Protein AF-A0AAD9FM06-F1 (afdb_monomer_lite)

Foldseek 3Di:
DDPDPVLPPADLEEADPDQPDPLPDLYDQADLQCLQAVDDPQCPPPVRDRTDNDCPPPSNCVNCVVRVNNPPDSVRVSLSRVLNDVVLAAAADPQQQDDDDARHNDPCPLNDLHAFAHLCLQEHDDDDNYDPDCPPNSNQVSRVVSRHDPVCSVVNSVSRRDPPDDDDPDDDDDDDDDDDDDDDDDDDD

Structure (mmCIF, N/CA/C/O backbone):
data_AF-A0AAD9FM06-F1
#
_entry.id   AF-A0AAD9FM06-F1
#
loop_
_atom_site.group_PDB
_atom_site.id
_atom_site.type_symbol
_atom_site.label_atom_id
_atom_site.label_alt_id
_atom_site.label_comp_id
_atom_site.label_asym_id
_atom_site.label_entity_id
_atom_site.label_seq_id
_atom_site.pdbx_PDB_ins_code
_atom_site.Cartn_x
_atom_site.Cartn_y
_atom_site.Cartn_z
_atom_site.occupancy
_atom_site.B_iso_or_equiv
_atom_site.auth_seq_id
_atom_site.auth_comp_id
_atom_site.auth_asym_id
_atom_site.auth_atom_id
_atom_site.pdbx_PDB_model_num
ATOM 1 N N . MET A 1 1 ? 15.038 -13.743 13.578 1.00 34.69 1 MET A N 1
ATOM 2 C CA . MET A 1 1 ? 13.635 -13.411 13.889 1.00 34.69 1 MET A CA 1
ATOM 3 C C . MET A 1 1 ? 12.791 -14.450 13.181 1.00 34.69 1 MET A C 1
ATOM 5 O O . MET A 1 1 ? 12.594 -14.353 11.977 1.00 34.69 1 MET A O 1
ATOM 9 N N . GLU A 1 2 ? 12.464 -15.520 13.903 1.00 33.75 2 GLU A N 1
ATOM 10 C CA . GLU A 1 2 ? 11.664 -16.643 13.413 1.00 33.75 2 GLU A CA 1
ATOM 11 C C . GLU A 1 2 ? 10.232 -16.139 13.189 1.00 33.75 2 GLU A C 1
ATOM 13 O O . GLU A 1 2 ? 9.533 -15.812 14.146 1.00 33.75 2 GLU A O 1
ATOM 18 N N . LEU A 1 3 ? 9.801 -16.011 11.935 1.00 40.34 3 LEU A N 1
ATOM 19 C CA . LEU A 1 3 ? 8.391 -15.788 11.631 1.00 40.34 3 LEU A CA 1
ATOM 20 C C . LEU A 1 3 ? 7.667 -17.115 11.885 1.00 40.34 3 LEU A C 1
ATOM 22 O O . LEU A 1 3 ? 7.895 -18.102 11.183 1.00 40.34 3 LEU A O 1
ATOM 26 N N . ASP A 1 4 ? 6.868 -17.143 12.951 1.00 38.59 4 ASP A N 1
ATOM 27 C CA . ASP A 1 4 ? 6.140 -18.311 13.445 1.00 38.59 4 ASP A CA 1
ATOM 28 C C . ASP A 1 4 ? 5.355 -19.004 12.310 1.00 38.59 4 ASP A C 1
ATOM 30 O O . ASP A 1 4 ? 4.606 -18.378 11.554 1.00 38.59 4 ASP A O 1
ATOM 34 N N . ARG A 1 5 ? 5.510 -20.330 12.192 1.00 44.94 5 ARG A N 1
ATOM 35 C CA . ARG A 1 5 ? 4.871 -21.180 11.165 1.00 44.94 5 ARG A CA 1
ATOM 36 C C . ARG A 1 5 ? 3.339 -21.205 11.267 1.00 44.94 5 ARG A C 1
ATOM 38 O O . ARG A 1 5 ? 2.673 -21.785 10.409 1.00 44.94 5 ARG A O 1
ATOM 45 N N . ARG A 1 6 ? 2.773 -20.567 12.291 1.00 46.59 6 ARG A N 1
ATOM 46 C CA . ARG A 1 6 ? 1.335 -20.438 12.550 1.00 46.59 6 ARG A CA 1
ATOM 47 C C . ARG A 1 6 ? 0.585 -19.576 11.521 1.00 46.59 6 ARG A C 1
ATOM 49 O O . ARG A 1 6 ? -0.625 -19.724 11.382 1.00 46.59 6 ARG A O 1
ATOM 56 N N . TRP A 1 7 ? 1.287 -18.750 10.743 1.00 48.06 7 TRP A N 1
ATOM 57 C CA . TRP A 1 7 ? 0.673 -17.808 9.791 1.00 48.06 7 TRP A CA 1
ATOM 58 C C . TRP A 1 7 ? 0.489 -18.344 8.362 1.00 48.06 7 TRP A C 1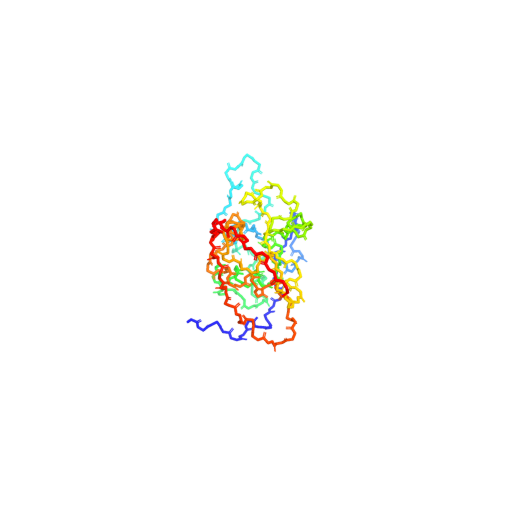
ATOM 60 O O . TRP A 1 7 ? -0.229 -17.739 7.572 1.00 48.06 7 TRP A O 1
ATOM 70 N N . TRP A 1 8 ? 1.043 -19.516 8.018 1.00 45.53 8 TRP A N 1
ATOM 71 C CA . TRP A 1 8 ? 0.946 -20.076 6.654 1.00 45.53 8 TRP A CA 1
ATOM 72 C C . TRP A 1 8 ? -0.466 -20.588 6.283 1.00 45.53 8 TRP A C 1
ATOM 74 O O . TRP A 1 8 ? -0.782 -20.793 5.113 1.00 45.53 8 TRP A O 1
ATOM 84 N N . ARG A 1 9 ? -1.350 -20.764 7.275 1.00 49.56 9 ARG A N 1
ATOM 85 C CA . ARG A 1 9 ? -2.802 -20.969 7.094 1.00 49.56 9 ARG A CA 1
ATOM 86 C C . ARG A 1 9 ? -3.610 -19.974 7.937 1.00 49.56 9 ARG A C 1
ATOM 88 O O . ARG A 1 9 ? -4.593 -20.352 8.570 1.00 49.56 9 ARG A O 1
ATOM 95 N N . GLY A 1 10 ? -3.146 -18.727 8.007 1.00 53.56 10 GLY A N 1
ATOM 96 C CA . GLY A 1 10 ? -3.790 -17.684 8.798 1.00 53.56 10 GLY A CA 1
ATOM 97 C C . GLY A 1 10 ? -5.198 -17.311 8.297 1.00 53.56 10 GLY A C 1
ATOM 98 O O . GLY A 1 10 ? -5.554 -17.585 7.145 1.00 53.56 10 GLY A O 1
ATOM 99 N N . PRO A 1 11 ? -6.019 -16.686 9.155 1.00 60.59 11 PRO A N 1
ATOM 100 C CA . PRO A 1 11 ? -7.334 -16.175 8.785 1.00 60.59 11 PRO A CA 1
ATOM 101 C C . PRO A 1 11 ? -7.242 -15.171 7.626 1.00 60.59 11 PRO A C 1
ATOM 103 O O . PRO A 1 11 ? -6.361 -14.311 7.595 1.00 60.59 11 PRO A O 1
ATOM 106 N N . ARG A 1 12 ? -8.188 -15.245 6.678 1.00 77.81 12 ARG A N 1
ATOM 107 C CA . ARG A 1 12 ? -8.283 -14.334 5.518 1.00 77.81 12 ARG A CA 1
ATOM 108 C C . ARG A 1 12 ? -8.893 -12.975 5.894 1.00 77.81 12 ARG A C 1
ATOM 110 O O . ARG A 1 12 ? -9.801 -12.499 5.213 1.00 77.81 12 ARG A O 1
ATOM 117 N N . LEU A 1 13 ? -8.408 -12.360 6.972 1.00 89.62 13 LEU A N 1
ATOM 118 C CA . LEU A 1 13 ? -8.798 -11.002 7.346 1.00 89.62 13 LEU A CA 1
ATOM 119 C C . LEU A 1 13 ? -8.313 -10.014 6.274 1.00 89.62 13 LEU A C 1
ATOM 121 O O . LEU A 1 13 ? -7.201 -10.145 5.758 1.00 89.62 13 LEU A O 1
ATOM 125 N N . ARG A 1 14 ? -9.161 -9.046 5.921 1.00 92.69 14 ARG A N 1
ATOM 126 C CA . ARG A 1 14 ? -8.909 -8.010 4.905 1.00 92.69 14 ARG A CA 1
ATOM 127 C C . ARG A 1 14 ? -9.424 -6.661 5.390 1.00 92.69 14 ARG A C 1
ATOM 129 O O . ARG A 1 14 ? -10.162 -6.593 6.374 1.00 92.69 14 ARG A O 1
ATOM 136 N N . LEU A 1 15 ? -9.084 -5.591 4.676 1.00 92.31 15 LEU A N 1
ATOM 137 C CA . LEU A 1 15 ? -9.751 -4.305 4.866 1.00 92.31 15 LEU A CA 1
ATOM 138 C C . LEU A 1 15 ? -11.146 -4.328 4.232 1.00 92.31 15 LEU A C 1
ATOM 140 O O . LEU A 1 15 ? -11.350 -4.878 3.151 1.00 92.31 15 LEU A O 1
ATOM 144 N N . CYS A 1 16 ? -12.104 -3.683 4.887 1.00 92.75 16 CYS A N 1
ATOM 145 C CA . CYS A 1 16 ? -13.379 -3.356 4.271 1.00 92.75 16 CYS A CA 1
ATOM 146 C C . CYS A 1 16 ? -13.198 -2.149 3.341 1.00 92.75 16 CYS A C 1
ATOM 148 O O . CYS A 1 16 ? -12.739 -1.089 3.766 1.00 92.75 16 CYS A O 1
ATOM 150 N N . LEU A 1 17 ? -13.582 -2.300 2.073 1.00 89.12 17 LEU A N 1
ATOM 151 C CA . LEU A 1 17 ? -13.494 -1.231 1.070 1.00 89.12 17 LEU A CA 1
ATOM 152 C C . LEU A 1 17 ? -14.795 -0.416 0.949 1.00 89.12 17 LEU A C 1
ATOM 154 O O . LEU A 1 17 ? -14.852 0.551 0.189 1.00 89.12 17 LEU A O 1
ATOM 158 N N . VAL A 1 18 ? -15.842 -0.797 1.690 1.00 89.25 18 VAL A N 1
ATOM 159 C CA . VAL A 1 18 ? -17.154 -0.141 1.655 1.00 89.25 18 VAL A CA 1
ATOM 160 C C . VAL A 1 18 ? -17.112 1.143 2.480 1.00 89.25 18 VAL A C 1
ATOM 162 O O . VAL A 1 18 ? -16.843 1.125 3.681 1.00 89.25 18 VAL A O 1
ATOM 165 N N . LYS A 1 19 ? -17.407 2.270 1.827 1.00 80.88 19 LYS A N 1
ATOM 166 C CA . LYS A 1 19 ? -17.573 3.565 2.495 1.00 80.88 19 LYS A CA 1
ATOM 167 C C . LYS A 1 19 ? -18.822 3.531 3.377 1.00 80.88 19 LYS A C 1
ATOM 169 O O . LYS A 1 19 ? -19.855 3.046 2.929 1.00 80.88 19 LYS A O 1
ATOM 174 N N . ASP A 1 20 ? -18.719 4.071 4.591 1.00 80.62 20 ASP A N 1
ATOM 175 C CA . ASP A 1 20 ? -19.824 4.142 5.560 1.00 80.62 20 ASP A CA 1
ATOM 176 C C . ASP A 1 20 ? -20.472 2.761 5.816 1.00 80.62 20 ASP A C 1
ATOM 178 O O . ASP A 1 20 ? -21.690 2.621 5.893 1.00 80.62 20 ASP A O 1
ATOM 182 N N . CYS A 1 21 ? -19.642 1.711 5.899 1.00 89.25 21 CYS A N 1
ATOM 183 C CA . CYS A 1 21 ? -20.103 0.339 6.101 1.00 89.25 21 CYS A CA 1
ATOM 184 C C . CYS A 1 21 ? -20.886 0.200 7.425 1.00 89.25 21 CYS A C 1
ATOM 186 O O . CYS A 1 21 ? -20.367 0.595 8.471 1.00 89.25 21 CYS A O 1
ATOM 188 N N . PRO A 1 22 ? -22.080 -0.429 7.421 1.00 86.88 22 PRO A N 1
ATOM 189 C CA . PRO A 1 22 ? -22.932 -0.546 8.609 1.00 86.88 22 PRO A CA 1
ATOM 190 C C . PRO A 1 22 ? -22.400 -1.508 9.689 1.00 86.88 22 PRO A C 1
ATOM 192 O O . PRO A 1 22 ? -23.048 -1.670 10.715 1.00 86.88 22 PRO A O 1
ATOM 195 N N . GLY A 1 23 ? -21.255 -2.167 9.473 1.00 86.62 23 GLY A N 1
ATOM 196 C CA . GLY A 1 23 ? -20.606 -3.036 10.469 1.00 86.62 23 GLY A CA 1
ATOM 197 C C . GLY A 1 23 ? -20.900 -4.532 10.330 1.00 86.62 23 GLY A C 1
ATOM 198 O O . GLY A 1 23 ? -20.189 -5.345 10.899 1.00 86.62 23 GLY A O 1
ATOM 199 N N . ALA A 1 24 ? -21.847 -4.941 9.483 1.00 88.81 24 ALA A N 1
ATOM 200 C CA . ALA A 1 24 ? -22.139 -6.361 9.229 1.00 88.81 24 ALA A CA 1
ATOM 201 C C . ALA A 1 24 ? -21.102 -7.074 8.322 1.00 88.81 24 ALA A C 1
ATOM 203 O O . ALA A 1 24 ? -21.413 -8.090 7.701 1.00 88.81 24 ALA A O 1
ATOM 204 N N . CYS A 1 25 ? -19.888 -6.529 8.180 1.00 93.31 25 CYS A N 1
ATOM 205 C CA . CYS A 1 25 ? -18.847 -7.070 7.305 1.00 93.31 25 CYS A CA 1
ATOM 206 C C . CYS A 1 25 ? -17.787 -7.863 8.084 1.00 93.31 25 CYS A C 1
ATOM 208 O O . CYS A 1 25 ? -17.646 -7.720 9.293 1.00 93.31 25 CYS A O 1
ATOM 210 N N . THR A 1 26 ? -16.996 -8.668 7.375 1.00 90.69 26 THR A N 1
ATOM 211 C CA . THR A 1 26 ? -15.904 -9.473 7.953 1.00 90.69 26 THR A CA 1
ATOM 212 C C . THR A 1 26 ? -14.538 -8.782 7.878 1.00 90.69 26 THR A C 1
ATOM 214 O O . THR A 1 26 ? -13.513 -9.413 8.119 1.00 90.69 26 THR A O 1
ATOM 217 N N . GLY A 1 27 ? -14.493 -7.520 7.444 1.00 92.69 27 GLY A N 1
ATOM 218 C CA . GLY A 1 27 ? -13.256 -6.780 7.206 1.00 92.69 27 GLY A CA 1
ATOM 219 C C . GLY A 1 27 ? -12.998 -5.711 8.260 1.00 92.69 27 GLY A C 1
ATOM 220 O O . GLY A 1 27 ? -13.923 -5.206 8.897 1.00 92.69 27 GLY A O 1
ATOM 221 N N . LEU A 1 28 ? -11.735 -5.313 8.395 1.00 94.56 28 LEU A N 1
ATOM 222 C CA . LEU A 1 28 ? -11.357 -4.188 9.243 1.00 94.56 28 LEU A CA 1
ATOM 223 C C . LEU A 1 28 ? -11.771 -2.865 8.602 1.00 94.56 28 LEU A C 1
ATOM 225 O O . LEU A 1 28 ? -11.480 -2.590 7.435 1.00 94.56 28 LEU A O 1
ATOM 229 N N . HIS A 1 29 ? -12.401 -2.012 9.396 1.00 95.00 29 HIS A N 1
ATOM 230 C CA . HIS A 1 29 ? -12.664 -0.623 9.060 1.00 95.00 29 HIS A CA 1
ATOM 231 C C . HIS A 1 29 ? -11.420 0.192 9.401 1.00 95.00 29 HIS A C 1
ATOM 233 O O . HIS A 1 29 ? -11.283 0.717 10.507 1.00 95.00 29 HIS A O 1
ATOM 239 N N . LEU A 1 30 ? -10.486 0.272 8.455 1.00 93.50 30 LEU A N 1
ATOM 240 C CA . LEU A 1 30 ? -9.243 1.010 8.638 1.00 93.50 30 LEU A CA 1
ATOM 241 C C . LEU A 1 30 ? -8.740 1.588 7.316 1.00 93.50 30 LEU A C 1
ATOM 243 O O . LEU A 1 30 ? -8.781 0.951 6.266 1.00 93.50 30 LEU A O 1
ATOM 247 N N . CYS A 1 31 ? -8.226 2.808 7.377 1.00 92.50 31 CYS A N 1
ATOM 248 C CA . CYS A 1 31 ? -7.567 3.463 6.265 1.00 92.50 31 CYS A CA 1
ATOM 249 C C . CYS A 1 31 ? -6.255 2.756 5.921 1.00 92.50 31 CYS A C 1
ATOM 251 O O . CYS A 1 31 ? -5.363 2.632 6.764 1.00 92.50 31 CYS A O 1
ATOM 253 N N . LYS A 1 32 ? -6.101 2.396 4.642 1.00 91.75 32 LYS A N 1
ATOM 254 C CA . LYS A 1 32 ? -4.876 1.802 4.088 1.00 91.75 32 LYS A CA 1
ATOM 255 C C . LYS A 1 32 ? -3.617 2.591 4.467 1.00 91.75 32 LYS A C 1
ATOM 257 O O . LYS A 1 32 ? -2.639 1.994 4.892 1.00 91.75 32 LYS A O 1
ATOM 262 N N . ASN A 1 33 ? -3.633 3.921 4.371 1.00 91.19 33 ASN A N 1
ATOM 263 C CA . ASN A 1 33 ? -2.441 4.727 4.664 1.00 91.19 33 ASN A CA 1
ATOM 264 C C . ASN A 1 33 ? -2.055 4.672 6.147 1.00 91.19 33 ASN A C 1
ATOM 266 O O . ASN A 1 33 ? -0.870 4.589 6.464 1.00 91.19 33 ASN A O 1
ATOM 270 N N . VAL A 1 34 ? -3.048 4.658 7.046 1.00 92.94 34 VAL A N 1
ATOM 271 C CA . VAL A 1 34 ? -2.806 4.515 8.490 1.00 92.94 34 VAL A CA 1
ATOM 272 C C . VAL A 1 34 ? -2.243 3.135 8.802 1.00 92.94 34 VAL A C 1
ATOM 274 O O . VAL A 1 34 ? -1.294 3.039 9.573 1.00 92.94 34 VAL A O 1
ATOM 277 N N . LEU A 1 35 ? -2.773 2.081 8.176 1.00 92.94 35 LEU A N 1
ATOM 278 C CA . LEU A 1 35 ? -2.233 0.729 8.316 1.00 92.94 35 LEU A CA 1
ATOM 279 C C . LEU A 1 35 ? -0.765 0.658 7.868 1.00 92.94 35 LEU A C 1
ATOM 281 O O . LEU A 1 35 ? 0.083 0.178 8.618 1.00 92.94 35 LEU A O 1
ATOM 285 N N . LEU A 1 36 ? -0.480 1.143 6.656 1.00 90.31 36 LEU A N 1
ATOM 286 C CA . LEU A 1 36 ? 0.820 0.982 6.008 1.00 90.31 36 LEU A CA 1
ATOM 287 C C . LEU A 1 36 ? 1.897 1.903 6.605 1.00 90.31 36 LEU A C 1
ATOM 289 O O . LEU A 1 36 ? 2.989 1.451 6.936 1.00 90.31 36 LEU A O 1
ATOM 293 N N . THR A 1 37 ? 1.576 3.184 6.803 1.00 88.56 37 THR A N 1
ATOM 294 C CA . THR A 1 37 ? 2.557 4.218 7.188 1.00 88.56 37 THR A CA 1
ATOM 295 C C . THR A 1 37 ? 2.393 4.722 8.622 1.00 88.56 37 THR A C 1
ATOM 297 O O . THR A 1 37 ? 3.248 5.444 9.130 1.00 88.56 37 THR A O 1
ATOM 300 N N . GLY A 1 38 ? 1.283 4.398 9.290 1.00 89.50 38 GLY A N 1
ATOM 301 C CA . GLY A 1 38 ? 0.911 5.010 10.570 1.00 89.50 38 GLY A CA 1
ATOM 302 C C . GLY A 1 38 ? 0.346 6.427 10.456 1.00 89.50 38 GLY A C 1
ATOM 303 O O . GLY A 1 38 ? -0.023 7.015 11.469 1.00 89.50 38 GLY A O 1
ATOM 304 N N . SER A 1 39 ? 0.258 6.983 9.248 1.00 89.81 39 SER A N 1
ATOM 305 C CA . SER A 1 39 ? -0.241 8.333 9.000 1.00 89.81 39 SER A CA 1
ATOM 306 C C . SER A 1 39 ? -1.126 8.366 7.753 1.00 89.81 39 SER A C 1
ATOM 308 O O . SER A 1 39 ? -1.097 7.465 6.922 1.00 89.81 39 SER A O 1
ATOM 310 N N . CYS A 1 40 ? -1.966 9.388 7.610 1.00 92.12 40 CYS A N 1
ATOM 311 C CA . CYS A 1 40 ? -2.802 9.540 6.424 1.00 92.12 40 CYS A CA 1
ATOM 312 C C . CYS A 1 40 ? -2.667 10.964 5.877 1.00 92.12 40 CYS A C 1
ATOM 314 O O . CYS A 1 40 ? -2.992 11.914 6.596 1.00 92.12 40 CYS A O 1
ATOM 316 N N . PRO A 1 41 ? -2.241 11.145 4.611 1.00 89.62 41 PRO A N 1
ATOM 317 C CA . PRO A 1 41 ? -2.096 12.479 4.028 1.00 89.62 41 PRO A CA 1
ATOM 318 C C . PRO A 1 41 ? -3.444 13.209 3.941 1.00 89.62 41 PRO A C 1
ATOM 320 O O . PRO A 1 41 ? -3.502 14.433 4.043 1.00 89.62 41 PRO A O 1
ATOM 323 N N . PHE A 1 42 ? -4.549 12.462 3.843 1.00 90.00 42 PHE A N 1
ATOM 324 C CA . PHE A 1 42 ? -5.895 13.020 3.740 1.00 90.00 42 PHE A CA 1
ATOM 325 C C . PHE A 1 42 ? -6.436 13.588 5.055 1.00 90.00 42 PHE A C 1
ATOM 327 O O . PHE A 1 42 ? -7.375 14.382 5.010 1.00 90.00 42 PHE A O 1
ATOM 334 N N . THR A 1 43 ? -5.837 13.269 6.210 1.00 87.69 43 THR A N 1
ATOM 335 C CA . THR A 1 43 ? -6.256 13.823 7.512 1.00 87.69 43 THR A CA 1
ATOM 336 C C . THR A 1 43 ? -6.219 15.351 7.526 1.00 87.69 43 THR A C 1
ATOM 338 O O . THR A 1 43 ? -7.068 15.979 8.144 1.00 87.69 43 THR A O 1
ATOM 341 N N . ARG A 1 44 ? -5.249 15.960 6.831 1.00 86.06 44 ARG A N 1
ATOM 342 C CA . ARG A 1 44 ? -5.039 17.421 6.815 1.00 86.06 44 ARG A CA 1
ATOM 343 C C . ARG A 1 44 ? -5.697 18.109 5.614 1.00 86.06 44 ARG A C 1
ATOM 345 O O . ARG A 1 44 ? -5.492 19.300 5.401 1.00 86.06 44 ARG A O 1
ATOM 352 N N . THR A 1 45 ? -6.453 17.368 4.804 1.00 88.75 45 THR A N 1
ATOM 353 C CA . THR A 1 45 ? -7.123 17.908 3.612 1.00 88.75 45 THR A CA 1
ATOM 354 C C . THR A 1 45 ? -8.504 18.449 3.961 1.00 88.75 45 THR A C 1
ATOM 356 O O . THR A 1 45 ? -9.142 17.962 4.890 1.00 88.75 45 THR A O 1
ATOM 359 N N . ARG A 1 46 ? -9.008 19.421 3.186 1.00 86.25 46 ARG A N 1
ATOM 360 C CA . ARG A 1 46 ? -10.342 20.012 3.418 1.00 86.25 46 ARG A CA 1
ATOM 361 C C . ARG A 1 46 ? -11.481 18.990 3.396 1.00 86.25 46 ARG A C 1
ATOM 363 O O . ARG A 1 46 ? -12.483 19.200 4.061 1.00 86.25 46 ARG A O 1
ATOM 370 N N . THR A 1 47 ? -11.343 17.913 2.626 1.00 86.56 47 THR A N 1
ATOM 371 C CA . THR A 1 47 ? -12.364 16.860 2.514 1.00 86.56 47 THR A CA 1
ATOM 372 C C . THR A 1 47 ? -12.222 15.758 3.562 1.00 86.56 47 THR A C 1
ATOM 374 O O . THR A 1 47 ? -13.134 14.947 3.692 1.00 86.56 47 THR A O 1
ATOM 377 N N . GLY A 1 48 ? -11.092 15.696 4.275 1.00 88.12 48 GLY A N 1
ATOM 378 C CA . GLY A 1 48 ? -10.770 14.607 5.198 1.00 88.12 48 GLY A CA 1
ATOM 379 C C . GLY A 1 48 ? -10.558 13.244 4.517 1.00 88.12 48 GLY A C 1
ATOM 380 O O . GLY A 1 48 ? -10.725 13.084 3.304 1.00 88.12 48 GLY A O 1
ATOM 381 N N . CYS A 1 49 ? -10.175 12.239 5.313 1.00 90.62 49 CYS A N 1
ATOM 382 C CA . CYS A 1 49 ? -10.160 10.843 4.871 1.00 90.62 49 CYS A CA 1
ATOM 383 C C . CYS A 1 49 ? -11.556 10.225 5.019 1.00 90.62 49 CYS A C 1
ATOM 385 O O . CYS A 1 49 ? -12.249 10.474 5.998 1.00 90.62 49 CYS A O 1
ATOM 387 N N . ARG A 1 50 ? -11.950 9.386 4.057 1.00 88.00 50 ARG A N 1
ATOM 388 C CA . ARG A 1 50 ? -13.254 8.700 4.051 1.00 88.00 50 ARG A CA 1
ATOM 389 C C . ARG A 1 50 ? -13.267 7.380 4.830 1.00 88.00 50 ARG A C 1
ATOM 391 O O . ARG A 1 50 ? -14.318 6.761 4.928 1.00 88.00 50 ARG A O 1
ATOM 398 N N . PHE A 1 51 ? -12.115 6.933 5.326 1.00 90.00 51 PHE A N 1
ATOM 399 C CA . PHE A 1 51 ? -11.956 5.667 6.040 1.00 90.00 51 PHE A CA 1
ATOM 400 C C . PHE A 1 51 ? -11.562 5.923 7.496 1.00 90.00 51 PHE A C 1
ATOM 402 O O . PHE A 1 51 ? -10.908 6.920 7.797 1.00 90.00 51 PHE A O 1
ATOM 409 N N . SER A 1 52 ? -11.928 5.002 8.390 1.00 91.69 52 SER A N 1
ATOM 410 C CA . SER A 1 52 ? -11.577 5.085 9.813 1.00 91.69 52 SER A CA 1
ATOM 411 C C . SER A 1 52 ? -10.060 5.085 10.022 1.00 91.69 52 SER A C 1
ATOM 413 O O . SER A 1 52 ? -9.326 4.382 9.330 1.00 91.69 52 SER A O 1
ATOM 415 N N . HIS A 1 53 ? -9.581 5.859 10.994 1.00 93.44 53 HIS A N 1
ATOM 416 C CA . HIS A 1 53 ? -8.178 5.871 11.426 1.00 93.44 53 HIS A CA 1
ATOM 417 C C . HIS A 1 53 ? -7.963 5.150 12.768 1.00 93.44 53 HIS A C 1
ATOM 419 O O . HIS A 1 53 ? -6.837 5.104 13.254 1.00 93.44 53 HIS A O 1
ATOM 425 N N . PHE A 1 54 ? -9.022 4.579 13.348 1.00 91.56 54 PHE A N 1
ATOM 426 C CA . PHE A 1 54 ? -9.001 3.944 14.665 1.00 91.56 54 PHE A CA 1
ATOM 427 C C . PHE A 1 54 ? -8.909 2.426 14.520 1.00 91.56 54 PHE A C 1
ATOM 429 O O . PHE A 1 54 ? -9.894 1.752 14.200 1.00 91.56 54 PHE A O 1
ATOM 436 N N . LEU A 1 55 ? -7.707 1.887 14.726 1.00 92.00 55 LEU A N 1
ATOM 437 C CA . LEU A 1 55 ? -7.476 0.441 14.704 1.00 92.00 55 LEU A CA 1
ATOM 438 C C . LEU A 1 55 ? -8.198 -0.258 15.866 1.00 92.00 55 LEU A C 1
ATOM 440 O O . LEU A 1 55 ? -8.712 -1.350 15.679 1.00 92.00 55 LEU A O 1
ATOM 444 N N . ASP A 1 56 ? -8.302 0.405 17.009 1.00 90.62 56 ASP A N 1
ATOM 445 C CA . ASP A 1 56 ? -8.927 -0.036 18.259 1.00 90.62 56 ASP A CA 1
ATOM 446 C C . ASP A 1 56 ? -10.439 0.246 18.337 1.00 90.62 56 ASP A C 1
ATOM 448 O O . ASP A 1 56 ? -11.040 0.162 19.406 1.00 90.62 56 ASP A O 1
ATOM 452 N N . SER A 1 57 ? -11.085 0.576 17.211 1.00 93.88 57 SER A N 1
ATOM 453 C CA . SER A 1 57 ? -12.545 0.722 17.188 1.00 93.88 57 SER A CA 1
ATOM 454 C C . SER A 1 57 ? -13.242 -0.579 17.628 1.00 93.88 57 SER A C 1
ATOM 456 O O . SER A 1 57 ? -12.730 -1.657 17.320 1.00 93.88 57 SER A O 1
ATOM 458 N N . PRO A 1 58 ? -14.428 -0.519 18.269 1.00 94.69 58 PRO A N 1
ATOM 459 C CA . PRO A 1 58 ? -15.130 -1.716 18.743 1.00 94.69 58 PRO A CA 1
ATOM 460 C C . PRO A 1 58 ? -15.325 -2.790 17.662 1.00 94.69 58 PRO A C 1
ATOM 462 O O . PRO A 1 58 ? -15.060 -3.960 17.911 1.00 94.69 58 PRO A O 1
ATOM 465 N N . HIS A 1 59 ? -15.688 -2.377 16.440 1.00 95.00 59 HIS A N 1
ATOM 466 C CA . HIS A 1 59 ? -15.810 -3.269 15.278 1.00 95.00 59 HIS A CA 1
ATOM 467 C C . HIS A 1 59 ? -14.489 -3.979 14.958 1.00 95.00 59 HIS A C 1
ATOM 469 O O . HIS A 1 59 ? -14.454 -5.188 14.765 1.00 95.00 59 HIS A O 1
ATOM 475 N N . ASN A 1 60 ? -13.378 -3.239 14.901 1.00 95.31 60 ASN A N 1
ATOM 476 C CA . ASN A 1 60 ? -12.078 -3.834 14.595 1.00 95.31 60 ASN A CA 1
ATOM 477 C C . ASN A 1 60 ? -11.587 -4.739 15.728 1.00 95.31 60 ASN A C 1
ATOM 479 O O . ASN A 1 60 ? -11.034 -5.794 15.438 1.00 95.31 60 ASN A O 1
ATOM 483 N N . ALA A 1 61 ? -11.803 -4.353 16.988 1.00 95.00 61 ALA A N 1
ATOM 484 C CA . ALA A 1 61 ? -11.454 -5.171 18.145 1.00 95.00 61 ALA A CA 1
ATOM 485 C C . ALA A 1 61 ? -12.182 -6.522 18.100 1.00 95.00 61 ALA A C 1
ATOM 487 O O . ALA A 1 61 ? -11.535 -7.560 18.206 1.00 95.00 61 ALA A O 1
ATOM 488 N N . GLU A 1 62 ? -13.489 -6.515 17.825 1.00 95.00 62 GLU A N 1
ATOM 489 C CA . GLU A 1 62 ? -14.282 -7.732 17.625 1.00 95.00 62 GLU A CA 1
ATOM 490 C C . GLU A 1 62 ? -13.705 -8.602 16.498 1.00 95.00 62 GLU A C 1
ATOM 492 O O . GLU A 1 62 ? -13.438 -9.784 16.711 1.00 95.00 62 GLU A O 1
ATOM 497 N N . LYS A 1 63 ? -13.412 -8.022 15.323 1.00 94.56 63 LYS A N 1
ATOM 498 C CA . LYS A 1 63 ? -12.845 -8.780 14.191 1.00 94.56 63 LYS A CA 1
ATOM 499 C C . LYS A 1 63 ? -11.441 -9.311 14.443 1.00 94.56 63 LYS A C 1
ATOM 501 O O . LYS A 1 63 ? -11.107 -10.391 13.961 1.00 94.56 63 LYS A O 1
ATOM 506 N N . LEU A 1 64 ? -10.611 -8.588 15.186 1.00 93.94 64 LEU A N 1
ATOM 507 C CA . LEU A 1 64 ? -9.295 -9.083 15.577 1.00 93.94 64 LEU A CA 1
ATOM 508 C C . LEU A 1 64 ? -9.436 -10.257 16.551 1.00 93.94 64 LEU A C 1
ATOM 510 O O . LEU A 1 64 ? -8.806 -11.286 16.322 1.00 93.94 64 LEU A O 1
ATOM 514 N N . THR A 1 65 ? -10.310 -10.153 17.555 1.00 93.44 65 THR A N 1
ATOM 515 C CA . THR A 1 65 ? -10.569 -11.232 18.521 1.00 93.44 65 THR A CA 1
ATOM 516 C C . THR A 1 65 ? -11.184 -12.475 17.874 1.00 93.44 65 THR A C 1
ATOM 518 O O . THR A 1 65 ? -10.734 -13.584 18.154 1.00 93.44 65 THR A O 1
ATOM 521 N N . GLU A 1 66 ? -12.143 -12.323 16.954 1.00 92.06 66 GLU A N 1
ATOM 522 C CA . GLU A 1 66 ? -12.715 -13.439 16.172 1.00 92.06 66 GLU A CA 1
ATOM 523 C C . GLU A 1 66 ? -11.637 -14.266 15.450 1.00 92.06 66 GLU A C 1
ATOM 525 O O . GLU A 1 66 ? -11.793 -15.470 15.234 1.00 92.06 66 GLU A O 1
ATOM 530 N N . HIS A 1 67 ? -10.532 -13.619 15.080 1.00 89.69 67 HIS A N 1
ATOM 531 C CA . HIS A 1 67 ? -9.418 -14.222 14.364 1.00 89.69 67 HIS A CA 1
ATOM 532 C C . HIS A 1 67 ? -8.191 -14.521 15.246 1.00 89.69 67 HIS A C 1
ATOM 534 O O . HIS A 1 67 ? -7.201 -15.038 14.722 1.00 89.69 67 HIS A O 1
ATOM 540 N N . GLY A 1 68 ? -8.241 -14.235 16.553 1.00 90.75 68 GLY A N 1
ATOM 541 C CA . GLY A 1 68 ? -7.118 -14.410 17.484 1.00 90.75 68 GLY A CA 1
ATOM 542 C C . GLY A 1 68 ? -5.920 -13.498 17.185 1.00 90.75 68 GLY A C 1
ATOM 543 O O . GLY A 1 68 ? -4.772 -13.936 17.276 1.00 90.75 68 GLY A O 1
ATOM 544 N N . LEU A 1 69 ? -6.183 -12.271 16.723 1.00 92.56 69 LEU A N 1
ATOM 545 C CA . LEU A 1 69 ? -5.196 -11.284 16.257 1.00 92.56 69 LEU A CA 1
ATOM 546 C C . LEU A 1 69 ? -5.110 -10.042 17.155 1.00 92.56 69 LEU A C 1
ATOM 548 O O . LEU A 1 69 ? -4.437 -9.074 16.802 1.00 92.56 69 LEU A O 1
ATOM 552 N N . GLU A 1 70 ? -5.799 -10.030 18.291 1.00 91.00 70 GLU A N 1
ATOM 553 C CA . GLU A 1 70 ? -5.918 -8.879 19.191 1.00 91.00 70 GLU A CA 1
ATOM 554 C C . GLU A 1 70 ? -4.584 -8.408 19.787 1.00 91.00 70 GLU A C 1
ATOM 556 O O . GLU A 1 70 ? -4.448 -7.240 20.145 1.00 91.00 70 GLU A O 1
ATOM 561 N N . SER A 1 71 ? -3.586 -9.292 19.866 1.00 90.88 71 SER A N 1
ATOM 562 C CA . SER A 1 71 ? -2.252 -8.966 20.377 1.00 90.88 71 SER A CA 1
ATOM 563 C C . SER A 1 71 ? -1.285 -8.467 19.301 1.00 90.88 71 SER A C 1
ATOM 565 O O . SER A 1 71 ? -0.141 -8.152 19.629 1.00 90.88 71 SER A O 1
ATOM 567 N N . LEU A 1 72 ? -1.690 -8.444 18.024 1.00 91.25 72 LEU A N 1
ATOM 568 C CA . LEU A 1 72 ? -0.803 -8.030 16.941 1.00 91.25 72 LEU A CA 1
ATOM 569 C C . LEU A 1 72 ? -0.558 -6.525 16.969 1.00 91.25 72 LEU A C 1
ATOM 571 O O . LEU A 1 72 ? -1.477 -5.705 17.037 1.00 91.25 72 LEU A O 1
ATOM 575 N N . THR A 1 73 ? 0.704 -6.152 16.807 1.00 91.00 73 THR A N 1
ATOM 576 C CA . THR A 1 73 ? 1.078 -4.768 16.535 1.00 91.00 73 THR A CA 1
ATOM 577 C C . THR A 1 73 ? 0.596 -4.342 15.145 1.00 91.00 73 THR A C 1
ATOM 579 O O . THR A 1 73 ? 0.374 -5.162 14.252 1.00 91.00 73 THR A O 1
ATOM 582 N N . ARG A 1 74 ? 0.510 -3.026 14.901 1.00 90.44 74 ARG A N 1
ATOM 583 C CA . ARG A 1 74 ? 0.187 -2.479 13.569 1.00 90.44 74 ARG A CA 1
ATOM 584 C C . ARG A 1 74 ? 1.090 -3.053 12.472 1.00 90.44 74 ARG A C 1
ATOM 586 O O . ARG A 1 74 ? 0.609 -3.336 11.381 1.00 90.44 74 ARG A O 1
ATOM 593 N N . SER A 1 75 ? 2.386 -3.200 12.745 1.00 88.56 75 SER A N 1
ATOM 594 C CA . SER A 1 75 ? 3.365 -3.694 11.769 1.00 88.56 75 SER A CA 1
ATOM 595 C C . SER A 1 75 ? 3.151 -5.173 11.433 1.00 88.56 75 SER A C 1
ATOM 597 O O . SER A 1 75 ? 3.219 -5.555 10.264 1.00 88.56 75 SER A O 1
ATOM 599 N N . GLU A 1 76 ? 2.836 -5.999 12.430 1.00 89.56 76 GLU A N 1
ATOM 600 C CA . GLU A 1 76 ? 2.498 -7.413 12.219 1.00 89.56 76 GLU A CA 1
ATOM 601 C C . GLU A 1 76 ? 1.166 -7.556 11.479 1.00 89.56 76 GLU A C 1
ATOM 603 O O . GLU A 1 76 ? 1.071 -8.313 10.514 1.00 89.56 76 GLU A O 1
ATOM 608 N N . LEU A 1 77 ? 0.162 -6.759 11.852 1.00 91.19 77 LEU A N 1
ATOM 609 C CA . LEU A 1 77 ? -1.123 -6.727 11.159 1.00 91.19 77 LEU A CA 1
ATOM 610 C C . LEU A 1 77 ? -0.972 -6.262 9.703 1.00 91.19 77 LEU A C 1
ATOM 612 O O . LEU A 1 77 ? -1.577 -6.838 8.806 1.00 91.19 77 LEU A O 1
ATOM 616 N N . CYS A 1 78 ? -0.139 -5.252 9.449 1.00 89.81 78 CYS A N 1
ATOM 617 C CA . CYS A 1 78 ? 0.208 -4.793 8.103 1.00 89.81 78 CYS A CA 1
ATOM 618 C C . CYS A 1 78 ? 0.821 -5.929 7.273 1.00 89.81 78 CYS A C 1
ATOM 620 O O . CYS A 1 78 ? 0.373 -6.187 6.157 1.00 89.81 78 CYS A O 1
ATOM 622 N N . THR A 1 79 ? 1.780 -6.654 7.853 1.00 87.19 79 THR A N 1
ATOM 623 C CA . THR A 1 79 ? 2.427 -7.813 7.223 1.00 87.19 79 THR A CA 1
ATOM 624 C C . THR A 1 79 ? 1.408 -8.888 6.841 1.00 87.19 79 THR A C 1
ATOM 626 O O . THR A 1 79 ? 1.381 -9.333 5.694 1.00 87.19 79 THR A O 1
ATOM 629 N N . LEU A 1 80 ? 0.529 -9.256 7.775 1.00 88.50 80 LEU A N 1
ATOM 630 C CA . LEU A 1 80 ? -0.532 -10.239 7.555 1.00 88.50 80 LEU A CA 1
ATOM 631 C C . LEU A 1 80 ? -1.500 -9.785 6.455 1.00 88.50 80 LEU A C 1
ATOM 633 O O . LEU A 1 80 ? -1.818 -10.542 5.537 1.00 88.50 80 LEU A O 1
ATOM 637 N N . LEU A 1 81 ? -1.970 -8.539 6.519 1.00 89.75 81 LEU A N 1
ATOM 638 C CA . LEU A 1 81 ? -2.943 -8.022 5.559 1.00 89.75 81 LEU A CA 1
ATOM 639 C C . LEU A 1 81 ? -2.353 -7.895 4.150 1.00 89.75 81 LEU A C 1
ATOM 641 O O . LEU A 1 81 ? -3.065 -8.169 3.188 1.00 89.75 81 LEU A O 1
ATOM 645 N N . LEU A 1 82 ? -1.068 -7.551 4.012 1.00 86.50 82 LEU A N 1
ATOM 646 C CA . LEU A 1 82 ? -0.363 -7.527 2.722 1.00 86.50 82 LEU A CA 1
ATOM 647 C C . LEU A 1 82 ? -0.273 -8.914 2.068 1.00 86.50 82 LEU A C 1
ATOM 649 O O . LEU A 1 82 ? -0.296 -9.011 0.843 1.00 86.50 82 LEU A O 1
ATOM 653 N N . GLN A 1 83 ? -0.190 -9.983 2.863 1.00 82.31 83 GLN A N 1
ATOM 654 C CA . GLN A 1 83 ? -0.230 -11.365 2.366 1.00 82.31 83 GLN A CA 1
ATOM 655 C C . GLN A 1 83 ? -1.633 -11.779 1.928 1.00 82.31 83 GLN A C 1
ATOM 657 O O . GLN A 1 83 ? -1.798 -12.541 0.975 1.00 82.31 83 GLN A O 1
ATOM 662 N N . ASN A 1 84 ? -2.653 -11.258 2.605 1.00 84.88 84 ASN A N 1
ATOM 663 C CA . ASN A 1 84 ? -4.035 -11.571 2.287 1.00 84.88 84 ASN A CA 1
ATOM 664 C C . ASN A 1 84 ? -4.555 -10.765 1.090 1.00 84.88 84 ASN A C 1
ATOM 666 O O . ASN A 1 84 ? -5.329 -11.304 0.293 1.00 84.88 84 ASN A O 1
ATOM 670 N N . ASP A 1 85 ? -4.174 -9.493 0.959 1.00 81.31 85 ASP A N 1
ATOM 671 C CA . ASP A 1 85 ? -4.816 -8.544 0.054 1.00 81.31 85 ASP A CA 1
ATOM 672 C C . ASP A 1 85 ? -3.836 -7.760 -0.828 1.00 81.31 85 ASP A C 1
ATOM 674 O O . ASP A 1 85 ? -3.203 -6.787 -0.412 1.00 81.31 85 ASP A O 1
ATOM 678 N N . THR A 1 86 ? -3.783 -8.135 -2.107 1.00 79.44 86 THR A N 1
ATOM 679 C CA . THR A 1 86 ? -2.957 -7.469 -3.119 1.00 79.44 86 THR A CA 1
ATOM 680 C C . THR A 1 86 ? -3.427 -6.049 -3.443 1.00 79.44 86 THR A C 1
ATOM 682 O O . THR A 1 86 ? -2.642 -5.274 -3.985 1.00 79.44 86 THR A O 1
ATOM 685 N N . TRP A 1 87 ? -4.643 -5.639 -3.049 1.00 83.50 87 TRP A N 1
ATOM 686 C CA . TRP A 1 87 ? -5.098 -4.241 -3.153 1.00 83.50 87 TRP A CA 1
ATOM 687 C C . TRP A 1 87 ? -4.223 -3.268 -2.340 1.00 83.50 87 TRP A C 1
ATOM 689 O O . TRP A 1 87 ? -4.147 -2.058 -2.606 1.00 83.50 87 TRP A O 1
ATOM 699 N N . LEU A 1 88 ? -3.537 -3.780 -1.319 1.00 86.88 88 LEU A N 1
ATOM 700 C CA . LEU A 1 88 ? -2.610 -2.991 -0.519 1.00 86.88 88 LEU A CA 1
ATOM 701 C C . LEU A 1 88 ? -1.317 -2.651 -1.272 1.00 86.88 88 LEU A C 1
ATOM 703 O O . LEU A 1 88 ? -0.651 -1.686 -0.900 1.00 86.88 88 LEU A O 1
ATOM 707 N N . LEU A 1 89 ? -1.020 -3.344 -2.370 1.00 87.75 89 LEU A N 1
ATOM 708 C CA . LEU A 1 89 ? 0.168 -3.136 -3.191 1.00 87.75 89 LEU A CA 1
ATOM 709 C C . LEU A 1 89 ? -0.118 -2.202 -4.385 1.00 87.75 89 LEU A C 1
ATOM 711 O O . LEU A 1 89 ? -1.274 -2.046 -4.793 1.00 87.75 89 LEU A O 1
ATOM 715 N N . PRO A 1 90 ? 0.914 -1.556 -4.960 1.00 89.00 90 PRO A N 1
ATOM 716 C CA . PRO A 1 90 ? 0.790 -0.883 -6.247 1.00 89.00 90 PRO A CA 1
ATOM 717 C C . PRO A 1 90 ? 0.359 -1.870 -7.334 1.00 89.00 90 PRO A C 1
ATOM 719 O O . PRO A 1 90 ? 0.827 -3.006 -7.383 1.00 89.00 90 PRO A O 1
ATOM 722 N N . GLN A 1 91 ? -0.484 -1.412 -8.256 1.00 91.44 91 GLN A N 1
ATOM 723 C CA . GLN A 1 91 ? -0.875 -2.215 -9.414 1.00 91.44 91 GLN A CA 1
ATOM 724 C C . GLN A 1 91 ? 0.311 -2.441 -10.354 1.00 91.44 91 GLN A C 1
ATOM 726 O O . GLN A 1 91 ? 1.159 -1.559 -10.507 1.00 91.44 91 GLN A O 1
ATOM 731 N N . ILE A 1 92 ? 0.339 -3.582 -11.043 1.00 93.12 92 ILE A N 1
ATOM 732 C CA . ILE A 1 92 ? 1.331 -3.843 -12.092 1.00 93.12 92 ILE A CA 1
ATOM 733 C C . ILE A 1 92 ? 1.108 -2.884 -13.266 1.00 93.12 92 ILE A C 1
ATOM 735 O O . ILE A 1 92 ? -0.017 -2.655 -13.722 1.00 93.12 92 ILE A O 1
ATOM 739 N N . CYS A 1 93 ? 2.188 -2.300 -13.784 1.00 95.50 93 CYS A N 1
ATOM 740 C CA . CYS A 1 93 ? 2.104 -1.418 -14.938 1.00 95.50 93 CYS A CA 1
ATOM 741 C C . CYS A 1 93 ? 1.904 -2.232 -16.222 1.00 95.50 93 CYS A C 1
ATOM 743 O O . CYS A 1 93 ? 2.824 -2.879 -16.728 1.00 95.50 93 CYS A O 1
ATOM 745 N N . HIS A 1 94 ? 0.701 -2.164 -16.792 1.00 95.00 94 HIS A N 1
ATOM 746 C CA . HIS A 1 94 ? 0.400 -2.835 -18.056 1.00 95.00 94 HIS A CA 1
ATOM 747 C C . HIS A 1 94 ? 1.215 -2.251 -19.223 1.00 95.00 94 HIS A C 1
ATOM 749 O O . HIS A 1 94 ? 1.773 -2.998 -20.019 1.00 95.00 94 HIS A O 1
ATOM 755 N N . ASN A 1 95 ? 1.380 -0.924 -19.298 1.00 95.56 95 ASN A N 1
ATOM 756 C CA . ASN A 1 95 ? 2.161 -0.287 -20.370 1.00 95.56 95 ASN A CA 1
ATOM 757 C C . ASN A 1 95 ? 3.634 -0.708 -20.339 1.00 95.56 95 ASN A C 1
ATOM 759 O O . ASN A 1 95 ? 4.239 -0.890 -21.387 1.00 95.56 95 ASN A O 1
ATOM 763 N N . TYR A 1 96 ? 4.201 -0.908 -19.149 1.00 95.62 96 TYR A N 1
ATOM 764 C CA . TYR A 1 96 ? 5.550 -1.444 -18.988 1.00 95.62 96 TYR A CA 1
ATOM 765 C C . TYR A 1 96 ? 5.669 -2.876 -19.524 1.00 95.62 96 TYR A C 1
ATOM 767 O O . TYR A 1 96 ? 6.668 -3.226 -20.156 1.00 95.62 96 TYR A O 1
ATOM 775 N N . ASN A 1 97 ? 4.648 -3.701 -19.283 1.00 94.69 97 ASN A N 1
ATOM 776 C CA . ASN A 1 97 ? 4.609 -5.100 -19.706 1.00 94.69 97 ASN A CA 1
ATOM 777 C C . ASN A 1 97 ? 4.305 -5.285 -21.198 1.00 94.69 97 ASN A C 1
ATOM 779 O O . ASN A 1 97 ? 4.653 -6.321 -21.763 1.00 94.69 97 ASN A O 1
ATOM 783 N N . ASN A 1 98 ? 3.739 -4.273 -21.852 1.00 92.31 98 ASN A N 1
ATOM 784 C CA . ASN A 1 98 ? 3.528 -4.260 -23.294 1.00 92.31 98 ASN A CA 1
ATOM 785 C C . ASN A 1 98 ? 4.667 -3.538 -24.026 1.00 92.31 98 ASN A C 1
ATOM 787 O O . ASN A 1 98 ? 5.316 -2.640 -23.493 1.00 92.31 98 ASN A O 1
ATOM 791 N N . GLY A 1 99 ? 4.910 -3.933 -25.275 1.00 81.94 99 GLY A N 1
ATOM 792 C CA . GLY A 1 99 ? 5.984 -3.387 -26.108 1.00 81.94 99 GLY A CA 1
ATOM 793 C C . GLY A 1 99 ? 7.367 -3.995 -25.845 1.00 81.94 99 GLY A C 1
ATOM 794 O O . GLY A 1 99 ? 7.633 -4.627 -24.818 1.00 81.94 99 GLY A O 1
ATOM 795 N N . GLY A 1 100 ? 8.263 -3.807 -26.815 1.00 80.25 100 GLY A N 1
ATOM 796 C CA . GLY A 1 100 ? 9.642 -4.290 -26.755 1.00 80.25 100 GLY A CA 1
ATOM 797 C C . GLY A 1 100 ? 10.526 -3.496 -25.786 1.00 80.25 100 GLY A C 1
ATOM 798 O O . GLY A 1 100 ? 10.164 -2.424 -25.304 1.00 80.25 100 GLY A O 1
ATOM 799 N N . GLY A 1 101 ? 11.719 -4.019 -25.507 1.00 84.69 101 GLY A N 1
ATOM 800 C CA . GLY A 1 101 ? 12.725 -3.312 -24.709 1.00 84.69 101 GLY A CA 1
ATOM 801 C C . GLY A 1 101 ? 12.454 -3.289 -23.198 1.00 84.69 101 GLY A C 1
ATOM 802 O O . GLY A 1 101 ? 11.440 -3.783 -22.699 1.00 84.69 101 GLY A O 1
ATOM 803 N N . ARG A 1 102 ? 13.394 -2.702 -22.446 1.00 83.25 102 ARG A N 1
ATOM 804 C CA . ARG A 1 102 ? 13.386 -2.709 -20.970 1.00 83.25 102 ARG A CA 1
ATOM 805 C C . ARG A 1 102 ? 12.265 -1.876 -20.347 1.00 83.25 102 ARG A C 1
ATOM 807 O O . ARG A 1 102 ? 11.837 -2.213 -19.254 1.00 83.25 102 ARG A O 1
ATOM 814 N N . LEU A 1 103 ? 11.790 -0.832 -21.029 1.00 86.12 103 LEU A N 1
ATOM 815 C CA . LEU A 1 103 ? 10.777 0.105 -20.517 1.00 86.12 103 LEU A CA 1
ATOM 816 C C . LEU A 1 103 ? 9.363 -0.161 -21.061 1.00 86.12 103 LEU A C 1
ATOM 818 O O . LEU A 1 103 ? 8.382 0.297 -20.480 1.00 86.12 103 LEU A O 1
ATOM 822 N N . GLY A 1 104 ? 9.248 -0.935 -22.147 1.00 91.12 104 GLY A N 1
ATOM 823 C CA . GLY A 1 104 ? 7.964 -1.168 -22.807 1.00 91.12 104 GLY A CA 1
ATOM 824 C C . GLY A 1 104 ? 7.372 0.122 -23.364 1.00 91.12 104 GLY A C 1
ATOM 825 O O . GLY A 1 104 ? 8.101 0.990 -23.836 1.00 91.12 104 GLY A O 1
ATOM 826 N N . LEU A 1 105 ? 6.050 0.245 -23.286 1.00 94.94 105 LEU A N 1
ATOM 827 C CA . LEU A 1 105 ? 5.292 1.426 -23.711 1.00 94.94 105 LEU A CA 1
ATOM 828 C C . LEU A 1 105 ? 5.092 2.453 -22.581 1.00 94.94 105 LEU A C 1
ATOM 830 O O . LEU A 1 105 ? 4.381 3.440 -22.768 1.00 94.94 105 LEU A O 1
ATOM 834 N N . CYS A 1 106 ? 5.655 2.230 -21.388 1.00 95.25 106 CYS A N 1
ATOM 835 C CA . CYS A 1 106 ? 5.490 3.161 -20.276 1.00 95.25 106 CYS A CA 1
ATOM 836 C C . CYS A 1 106 ? 6.338 4.424 -20.485 1.00 95.25 106 CYS A C 1
ATOM 838 O O . CYS A 1 106 ? 7.565 4.365 -20.456 1.00 95.25 106 CYS A O 1
ATOM 840 N N . GLN A 1 107 ? 5.678 5.571 -20.651 1.00 92.81 107 GLN A N 1
ATOM 841 C CA . GLN A 1 107 ? 6.337 6.871 -20.837 1.00 92.81 107 GLN A CA 1
ATOM 842 C C . GLN A 1 107 ? 6.726 7.546 -19.513 1.00 92.81 107 GLN A C 1
ATOM 844 O O . GLN A 1 107 ? 7.557 8.446 -19.505 1.00 92.81 107 GLN A O 1
ATOM 849 N N . GLU A 1 108 ? 6.154 7.104 -18.389 1.00 92.88 108 GLU A N 1
ATOM 850 C CA . GLU A 1 108 ? 6.424 7.678 -17.063 1.00 92.88 108 GLU A CA 1
ATOM 851 C C . GLU A 1 108 ? 7.767 7.212 -16.480 1.00 92.88 108 GLU A C 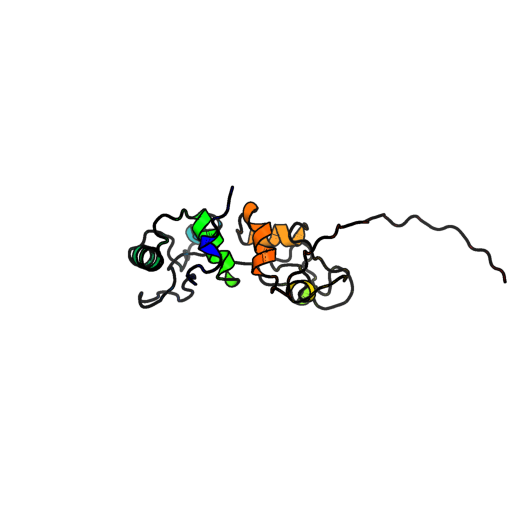1
ATOM 853 O O . GLU A 1 108 ? 8.293 7.849 -15.567 1.00 92.88 108 GLU A O 1
ATOM 858 N N . GLY A 1 109 ? 8.338 6.116 -16.997 1.00 90.19 109 GLY A N 1
ATOM 859 C CA . GLY A 1 109 ? 9.625 5.583 -16.545 1.00 90.19 109 GLY A CA 1
ATOM 860 C C . GLY A 1 109 ? 9.671 5.398 -15.025 1.00 90.19 109 GLY A C 1
ATOM 861 O O . GLY A 1 109 ? 8.751 4.837 -14.430 1.00 90.19 109 GLY A O 1
ATOM 862 N N . ASP A 1 110 ? 10.717 5.920 -14.391 1.00 90.19 110 ASP A N 1
ATOM 863 C CA . ASP A 1 110 ? 10.911 5.839 -12.937 1.00 90.19 110 ASP A CA 1
ATOM 864 C C . ASP A 1 110 ? 9.925 6.702 -12.129 1.00 90.19 110 ASP A C 1
ATOM 866 O O . ASP A 1 110 ? 9.898 6.638 -10.901 1.00 90.19 110 ASP A O 1
ATOM 870 N N . ASN A 1 111 ? 9.096 7.517 -12.784 1.00 91.94 111 ASN A N 1
ATOM 871 C CA . ASN A 1 111 ? 8.014 8.267 -12.143 1.00 91.94 111 ASN A CA 1
ATOM 872 C C . ASN A 1 111 ? 6.667 7.540 -12.194 1.00 91.94 111 ASN A C 1
ATOM 874 O O . ASN A 1 111 ? 5.691 8.058 -11.655 1.00 91.94 111 ASN A O 1
ATOM 878 N N . CYS A 1 112 ? 6.594 6.354 -12.807 1.00 94.75 112 CYS A N 1
ATOM 879 C CA . CYS A 1 112 ? 5.365 5.572 -12.800 1.00 94.75 112 CYS A CA 1
ATOM 880 C C . CYS A 1 112 ? 5.021 5.132 -11.371 1.00 94.75 112 CYS A C 1
ATOM 882 O O . CYS A 1 112 ? 5.853 4.560 -10.667 1.00 94.75 112 CYS A O 1
ATOM 884 N N . THR A 1 113 ? 3.777 5.363 -10.955 1.00 92.69 113 THR A N 1
ATOM 885 C CA . THR A 1 113 ? 3.258 4.939 -9.641 1.00 92.69 113 THR A CA 1
ATOM 886 C C . THR A 1 113 ? 2.860 3.461 -9.608 1.00 92.69 113 THR A C 1
ATOM 888 O O . THR A 1 113 ? 2.591 2.904 -8.546 1.00 92.69 113 THR A O 1
ATOM 891 N N . ARG A 1 114 ? 2.811 2.816 -10.779 1.00 94.38 114 ARG A N 1
ATOM 892 C CA . ARG A 1 114 ? 2.538 1.386 -10.951 1.00 94.38 114 ARG A CA 1
ATOM 893 C C . ARG A 1 114 ? 3.844 0.607 -11.009 1.00 94.38 114 ARG A C 1
ATOM 895 O O . ARG A 1 114 ? 4.849 1.101 -11.504 1.00 94.38 114 ARG A O 1
ATOM 902 N N . LEU A 1 115 ? 3.811 -0.644 -10.581 1.00 94.06 115 LEU A N 1
ATOM 903 C CA . LEU A 1 115 ? 5.001 -1.470 -10.451 1.00 94.06 115 LEU A CA 1
ATOM 904 C C . LEU A 1 115 ? 5.554 -1.912 -11.818 1.00 94.06 115 LEU A C 1
ATOM 906 O O . LEU A 1 115 ? 4.843 -2.550 -12.605 1.00 94.06 115 LEU A O 1
ATOM 910 N N . HIS A 1 116 ? 6.828 -1.626 -12.098 1.00 95.56 116 HIS A N 1
ATOM 911 C CA . HIS A 1 116 ? 7.543 -2.149 -13.268 1.00 95.56 116 HIS A CA 1
ATOM 912 C C . HIS A 1 116 ? 8.200 -3.492 -12.950 1.00 95.56 116 HIS A C 1
ATOM 914 O O . HIS A 1 116 ? 9.421 -3.590 -12.835 1.00 95.56 116 HIS A O 1
ATOM 920 N N . ILE A 1 117 ? 7.374 -4.530 -12.834 1.00 93.75 117 ILE A N 1
ATOM 921 C CA . ILE A 1 117 ? 7.796 -5.933 -12.752 1.00 93.75 117 ILE A CA 1
ATOM 922 C C . ILE A 1 117 ? 7.153 -6.711 -13.900 1.00 93.75 117 ILE A C 1
ATOM 924 O O . ILE A 1 117 ? 6.031 -6.410 -14.322 1.00 93.75 117 ILE A O 1
ATOM 928 N N . CYS A 1 118 ? 7.884 -7.687 -14.438 1.00 94.19 118 CYS A N 1
ATOM 929 C CA . CYS A 1 118 ? 7.379 -8.543 -15.503 1.00 94.19 118 CYS A CA 1
ATOM 930 C C . CYS A 1 118 ? 6.208 -9.408 -15.019 1.00 94.19 118 CYS A C 1
ATOM 932 O O . CYS A 1 118 ? 6.358 -10.244 -14.135 1.00 94.19 118 CYS A O 1
ATOM 934 N N . GLU A 1 119 ? 5.054 -9.289 -15.662 1.00 92.50 119 GLU A N 1
ATOM 935 C CA . GLU A 1 119 ? 3.864 -10.071 -15.326 1.00 92.50 119 GLU A CA 1
ATOM 936 C C . GLU A 1 119 ? 4.063 -11.573 -15.595 1.00 92.50 119 GLU A C 1
ATOM 938 O O . GLU A 1 119 ? 3.605 -12.415 -14.825 1.00 92.50 119 GLU A O 1
ATOM 943 N N . LYS A 1 120 ? 4.830 -11.939 -16.634 1.00 91.12 120 LYS A N 1
ATOM 944 C CA . LYS A 1 120 ? 5.189 -13.347 -16.882 1.00 91.12 120 LYS A CA 1
ATOM 945 C C . LYS A 1 120 ? 6.031 -13.926 -15.749 1.00 91.12 120 LYS A C 1
ATOM 947 O O . LYS A 1 120 ? 5.819 -15.078 -15.385 1.00 91.12 120 LYS A O 1
ATOM 952 N N . TYR A 1 121 ? 6.944 -13.131 -15.187 1.00 91.31 121 TYR A N 1
ATOM 953 C CA . TYR A 1 121 ? 7.753 -13.524 -14.032 1.00 91.31 121 TYR A CA 1
ATOM 954 C C . TYR A 1 121 ? 6.894 -13.782 -12.789 1.00 91.31 121 TYR A C 1
ATOM 956 O O . TYR A 1 121 ? 7.202 -14.696 -12.031 1.00 91.31 121 TYR A O 1
ATOM 964 N N . LEU A 1 122 ? 5.791 -13.056 -12.592 1.00 89.06 122 LEU A N 1
ATOM 965 C CA . LEU A 1 122 ? 4.890 -13.293 -11.454 1.00 89.06 122 LEU A CA 1
ATOM 966 C C . LEU A 1 122 ? 4.141 -14.630 -11.551 1.00 89.06 122 LEU A C 1
ATOM 968 O O . LEU A 1 122 ? 3.788 -15.222 -10.537 1.00 89.06 122 LEU A O 1
ATOM 972 N N . ASN A 1 123 ? 3.914 -15.121 -12.770 1.00 87.44 123 ASN A N 1
ATOM 973 C CA . ASN A 1 123 ? 3.094 -16.310 -13.012 1.00 87.44 123 ASN A CA 1
ATOM 974 C C . ASN A 1 123 ? 3.909 -17.552 -13.411 1.00 87.44 123 ASN A C 1
ATOM 976 O O . ASN A 1 123 ? 3.392 -18.665 -13.405 1.00 87.44 123 ASN A O 1
ATOM 980 N N . SER A 1 124 ? 5.172 -17.384 -13.811 1.00 86.12 124 SER A N 1
ATOM 981 C CA . SER A 1 124 ? 5.992 -18.461 -14.377 1.00 86.12 124 SER A CA 1
ATOM 982 C C . SER A 1 124 ? 7.485 -18.139 -14.326 1.00 86.12 124 SER A C 1
ATOM 984 O O . SER A 1 124 ? 7.885 -16.999 -14.085 1.00 86.12 124 SER A O 1
ATOM 986 N N . VAL A 1 125 ? 8.331 -19.142 -14.570 1.00 87.81 125 VAL A N 1
ATOM 987 C CA . VAL A 1 125 ? 9.770 -18.925 -14.776 1.00 87.81 125 VAL A CA 1
ATOM 988 C C . VAL A 1 125 ? 9.976 -18.040 -16.011 1.00 87.81 125 VAL A C 1
ATOM 990 O O . VAL A 1 125 ? 9.455 -18.327 -17.086 1.00 87.81 125 VAL A O 1
ATOM 993 N N . CYS A 1 126 ? 10.740 -16.956 -15.863 1.00 90.25 126 CYS A N 1
ATOM 994 C CA . CYS A 1 126 ? 10.980 -15.990 -16.930 1.00 90.25 126 CYS A CA 1
ATOM 995 C C . CYS A 1 126 ? 12.432 -15.499 -16.916 1.00 90.25 126 CYS A C 1
ATOM 997 O O . CYS A 1 126 ? 12.978 -15.191 -15.860 1.00 90.25 126 CYS A O 1
ATOM 999 N N . SER A 1 127 ? 13.032 -15.365 -18.099 1.00 90.88 127 SER A N 1
ATOM 1000 C CA . SER A 1 127 ? 14.396 -14.858 -18.309 1.00 90.88 127 SER A CA 1
ATOM 1001 C C . SER A 1 127 ? 14.438 -13.653 -19.260 1.00 90.88 127 SER A C 1
ATOM 1003 O O . SER A 1 127 ? 15.440 -13.408 -19.928 1.00 90.88 127 SER A O 1
ATOM 1005 N N . CYS A 1 128 ? 13.325 -12.924 -19.391 1.00 91.50 128 CYS A N 1
ATOM 1006 C CA . CYS A 1 128 ? 13.247 -11.776 -20.289 1.00 91.50 128 CYS A CA 1
ATOM 1007 C C . CYS A 1 128 ? 14.019 -10.553 -19.757 1.00 91.50 128 CYS A C 1
ATOM 1009 O O . CYS A 1 128 ? 14.499 -10.532 -18.631 1.00 91.50 128 CYS A O 1
ATOM 1011 N N . ILE A 1 129 ? 14.112 -9.507 -20.582 1.00 91.19 129 ILE A N 1
ATOM 1012 C CA . ILE A 1 129 ? 14.855 -8.270 -20.274 1.00 91.19 129 ILE A CA 1
ATOM 1013 C C . ILE A 1 129 ? 14.130 -7.305 -19.321 1.00 91.19 129 ILE A C 1
ATOM 1015 O O . ILE A 1 129 ? 14.658 -6.234 -19.006 1.00 91.19 129 ILE A O 1
ATOM 1019 N N . LYS A 1 130 ? 12.889 -7.617 -18.941 1.00 93.38 130 LYS A N 1
ATOM 1020 C CA . LYS A 1 130 ? 12.109 -6.815 -17.995 1.00 93.38 130 LYS A CA 1
ATOM 1021 C C . LYS A 1 130 ? 12.604 -7.091 -16.568 1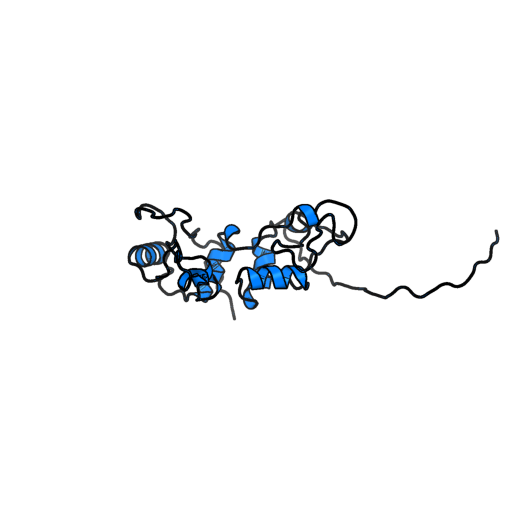.00 93.38 130 LYS A C 1
ATOM 1023 O O . LYS A 1 130 ? 13.316 -8.055 -16.313 1.00 93.38 130 LYS A O 1
ATOM 1028 N N . ASN A 1 131 ? 12.239 -6.225 -15.633 1.00 92.88 131 ASN A N 1
ATOM 1029 C CA . ASN A 1 131 ? 12.662 -6.316 -14.246 1.00 92.88 131 ASN A CA 1
ATOM 1030 C C . ASN A 1 131 ? 11.967 -7.489 -13.556 1.00 92.88 131 ASN A C 1
ATOM 1032 O O . ASN A 1 131 ? 10.741 -7.621 -13.603 1.00 92.88 131 ASN A O 1
ATOM 1036 N N . HIS A 1 132 ? 12.781 -8.298 -12.890 1.00 91.88 132 HIS A N 1
ATOM 1037 C CA . HIS A 1 132 ? 12.376 -9.395 -12.011 1.00 91.88 132 HIS A CA 1
ATOM 1038 C C . HIS A 1 132 ? 12.813 -9.144 -10.557 1.00 91.88 132 HIS A C 1
ATOM 1040 O O . HIS A 1 132 ? 12.640 -10.003 -9.704 1.00 91.88 132 HIS A O 1
ATOM 1046 N N . ASP A 1 133 ? 13.414 -7.983 -10.283 1.00 89.75 133 ASP A N 1
ATOM 1047 C CA . ASP A 1 133 ? 13.921 -7.599 -8.969 1.00 89.75 133 ASP A CA 1
ATOM 1048 C C . ASP A 1 133 ? 13.061 -6.476 -8.387 1.00 89.75 133 ASP A C 1
ATOM 1050 O O . ASP A 1 133 ? 13.001 -5.375 -8.940 1.00 89.75 133 ASP A O 1
ATOM 1054 N N . PHE A 1 134 ? 12.403 -6.758 -7.264 1.00 89.50 134 PHE A N 1
ATOM 1055 C CA . PHE A 1 134 ? 11.590 -5.791 -6.523 1.00 89.50 134 PHE A CA 1
ATOM 1056 C C . PHE A 1 134 ? 12.425 -4.727 -5.800 1.00 89.50 134 PHE A C 1
ATOM 1058 O O . PHE A 1 134 ? 11.878 -3.700 -5.407 1.00 89.50 134 PHE A O 1
ATOM 1065 N N . ASN A 1 135 ? 13.739 -4.931 -5.670 1.00 88.81 135 ASN A N 1
ATOM 1066 C CA . ASN A 1 135 ? 14.670 -3.940 -5.125 1.00 88.81 135 ASN A CA 1
ATOM 1067 C C . ASN A 1 135 ? 15.269 -3.036 -6.213 1.00 88.81 135 ASN A C 1
ATOM 1069 O O . ASN A 1 135 ? 16.104 -2.182 -5.918 1.00 88.81 135 ASN A O 1
ATOM 1073 N N . ALA A 1 136 ? 14.872 -3.208 -7.480 1.00 90.88 136 ALA A N 1
ATOM 1074 C CA . ALA A 1 136 ? 15.254 -2.271 -8.526 1.00 90.88 136 ALA A CA 1
ATOM 1075 C C . ALA A 1 136 ? 14.666 -0.869 -8.236 1.00 90.88 136 ALA A C 1
ATOM 1077 O O . ALA A 1 136 ? 13.604 -0.772 -7.614 1.00 90.88 136 ALA A O 1
ATOM 1078 N N . PRO A 1 137 ? 15.292 0.221 -8.730 1.00 91.94 137 PRO A N 1
ATOM 1079 C CA . PRO A 1 137 ? 14.924 1.586 -8.341 1.00 91.94 137 PRO A CA 1
ATOM 1080 C C . PRO A 1 137 ? 13.440 1.925 -8.517 1.00 91.94 137 PRO A C 1
ATOM 1082 O O . PRO A 1 137 ? 12.833 2.515 -7.626 1.00 91.94 137 PRO A O 1
ATOM 1085 N N . GLN A 1 138 ? 12.836 1.534 -9.645 1.00 94.25 138 GLN A N 1
ATOM 1086 C CA . GLN A 1 138 ? 11.435 1.855 -9.915 1.00 94.25 138 GLN A CA 1
ATOM 1087 C C . GLN A 1 138 ? 10.462 1.040 -9.043 1.00 94.25 138 GLN A C 1
ATOM 1089 O O . GLN A 1 138 ? 9.643 1.673 -8.378 1.00 94.25 138 GLN A O 1
ATOM 1094 N N . PRO A 1 139 ? 10.547 -0.308 -8.965 1.00 93.31 139 PRO A N 1
ATOM 1095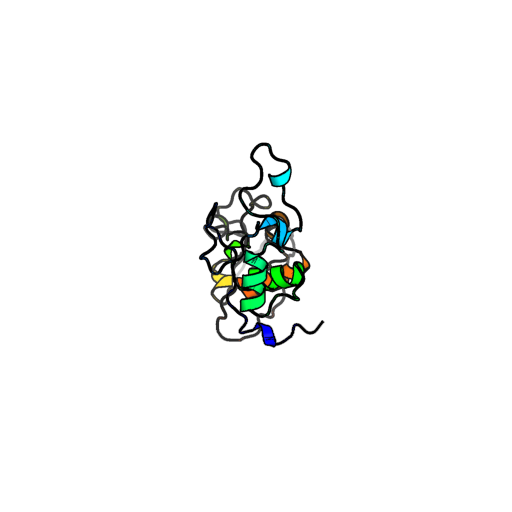 C CA . PRO A 1 139 ? 9.702 -1.081 -8.059 1.00 93.31 139 PRO A CA 1
ATOM 1096 C C . PRO A 1 139 ? 9.794 -0.623 -6.602 1.00 93.31 139 PRO A C 1
ATOM 1098 O O . PRO A 1 139 ? 8.759 -0.427 -5.967 1.00 93.31 139 PRO A O 1
ATOM 1101 N N . GLN A 1 140 ? 11.012 -0.386 -6.105 1.00 92.19 140 GLN A N 1
ATOM 1102 C CA . GLN A 1 140 ? 11.240 0.072 -4.738 1.00 92.19 140 GLN A CA 1
ATOM 1103 C C . GLN A 1 140 ? 10.550 1.417 -4.486 1.00 92.19 140 GLN A C 1
ATOM 1105 O O . GLN A 1 140 ? 9.787 1.551 -3.532 1.00 92.19 140 GLN A O 1
ATOM 1110 N N . LYS A 1 141 ? 10.741 2.387 -5.389 1.00 92.81 141 LYS A N 1
ATOM 1111 C CA . LYS A 1 141 ? 10.085 3.694 -5.302 1.00 92.81 141 LYS A CA 1
ATOM 1112 C C . LYS A 1 141 ? 8.561 3.571 -5.311 1.00 92.81 141 LYS A C 1
ATOM 1114 O O . LYS A 1 141 ? 7.915 4.141 -4.440 1.00 92.81 141 LYS A O 1
ATOM 1119 N N . SER A 1 142 ? 7.974 2.807 -6.237 1.00 92.69 142 SER A N 1
ATOM 1120 C CA . SER A 1 142 ? 6.514 2.630 -6.283 1.00 92.69 142 SER A CA 1
ATOM 1121 C C . SER A 1 142 ? 5.963 1.983 -5.007 1.00 92.69 142 SER A C 1
ATOM 1123 O O . SER A 1 142 ? 4.864 2.330 -4.570 1.00 92.69 142 SER A O 1
ATOM 1125 N N . LEU A 1 143 ? 6.703 1.049 -4.400 1.00 91.75 143 LEU A N 1
ATOM 1126 C CA . LEU A 1 143 ? 6.320 0.420 -3.135 1.00 91.75 143 LEU A CA 1
ATOM 1127 C C . LEU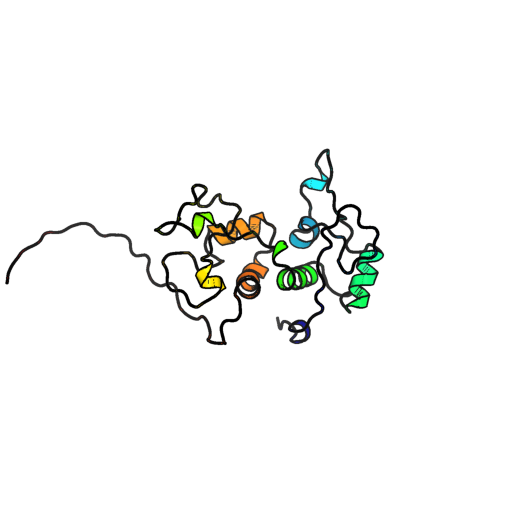 A 1 143 ? 6.386 1.409 -1.965 1.00 91.75 143 LEU A C 1
ATOM 1129 O O . LEU A 1 143 ? 5.404 1.519 -1.223 1.00 91.75 143 LEU A O 1
ATOM 1133 N N . SER A 1 144 ? 7.481 2.166 -1.846 1.00 90.06 144 SER A N 1
ATOM 1134 C CA . SER A 1 144 ? 7.635 3.220 -0.835 1.00 90.06 144 SER A CA 1
ATOM 1135 C C . SER A 1 144 ? 6.569 4.311 -0.983 1.00 90.06 144 SER A C 1
ATOM 1137 O O . SER A 1 144 ? 5.944 4.690 0.006 1.00 90.06 144 SER A O 1
ATOM 1139 N N . ASP A 1 145 ? 6.291 4.770 -2.207 1.00 89.69 145 ASP A N 1
ATOM 1140 C CA . ASP A 1 145 ? 5.274 5.794 -2.496 1.00 89.69 145 ASP A CA 1
ATOM 1141 C C . ASP A 1 145 ? 3.854 5.304 -2.155 1.00 89.69 145 ASP A C 1
ATOM 1143 O O . ASP A 1 145 ? 2.996 6.079 -1.729 1.00 89.69 145 ASP A O 1
ATOM 1147 N N . CYS A 1 146 ? 3.599 3.998 -2.292 1.00 87.75 146 CYS A N 1
ATOM 1148 C CA . CYS A 1 146 ? 2.360 3.358 -1.842 1.00 87.75 146 CYS A CA 1
ATOM 1149 C C . CYS A 1 146 ? 2.309 3.155 -0.314 1.00 87.75 146 CYS A C 1
ATOM 1151 O O . CYS A 1 146 ? 1.278 2.734 0.222 1.00 87.75 146 CYS A O 1
ATOM 1153 N N . GLY A 1 147 ? 3.399 3.458 0.392 1.00 86.81 147 GLY A N 1
ATOM 1154 C CA . GLY A 1 147 ? 3.517 3.369 1.841 1.00 86.81 147 GLY A CA 1
ATOM 1155 C C . GLY A 1 147 ? 3.899 1.988 2.364 1.00 86.81 147 GLY A C 1
ATOM 1156 O O . GLY A 1 147 ? 3.855 1.786 3.575 1.00 86.81 147 GLY A O 1
ATOM 1157 N N . VAL A 1 148 ? 4.250 1.036 1.492 1.00 86.81 148 VAL A N 1
ATOM 1158 C CA . VAL A 1 148 ? 4.711 -0.288 1.927 1.00 86.81 148 VAL A CA 1
ATOM 1159 C C . VAL A 1 148 ? 6.039 -0.105 2.678 1.00 86.81 148 VAL A C 1
ATOM 1161 O O . VAL A 1 148 ? 6.953 0.502 2.126 1.00 86.81 148 VAL A O 1
ATOM 1164 N N . PRO A 1 149 ? 6.174 -0.597 3.922 1.00 83.81 149 PRO A N 1
ATOM 1165 C CA . PRO A 1 149 ? 7.437 -0.516 4.646 1.00 83.81 149 PRO A CA 1
ATOM 1166 C C . PRO A 1 149 ? 8.550 -1.287 3.927 1.00 83.81 149 PRO A C 1
ATOM 1168 O O . PRO A 1 149 ? 8.335 -2.430 3.523 1.00 83.81 149 PRO A O 1
ATOM 1171 N N . ASP A 1 150 ? 9.755 -0.715 3.857 1.00 83.69 150 ASP A N 1
ATOM 1172 C CA . ASP A 1 150 ? 10.903 -1.297 3.138 1.00 83.69 150 ASP A CA 1
ATOM 1173 C C . ASP A 1 150 ? 11.232 -2.735 3.568 1.00 83.69 150 ASP A C 1
ATOM 1175 O O . ASP A 1 150 ? 11.593 -3.588 2.759 1.00 83.69 150 ASP A O 1
ATOM 1179 N N . GLN A 1 151 ? 11.039 -3.036 4.855 1.00 81.31 151 GLN A N 1
ATOM 1180 C CA . GLN A 1 151 ? 11.258 -4.369 5.427 1.00 81.31 151 GLN A CA 1
ATOM 1181 C C . GLN A 1 151 ? 10.332 -5.439 4.828 1.00 81.31 151 GLN A C 1
ATOM 1183 O O . GLN A 1 151 ? 10.633 -6.628 4.918 1.00 81.31 151 GLN A O 1
ATOM 1188 N N . LEU A 1 152 ? 9.214 -5.029 4.222 1.00 82.62 152 LEU A N 1
ATOM 1189 C CA . LEU A 1 152 ? 8.213 -5.916 3.639 1.00 82.62 152 LEU A CA 1
ATOM 1190 C C . LEU A 1 152 ? 8.374 -6.075 2.122 1.00 82.62 152 LEU A C 1
ATOM 1192 O O . LEU A 1 152 ? 7.633 -6.855 1.531 1.00 82.62 152 LEU A O 1
ATOM 1196 N N . PHE A 1 153 ? 9.343 -5.417 1.471 1.00 84.38 153 PHE A N 1
ATOM 1197 C CA . PHE A 1 153 ? 9.549 -5.553 0.018 1.00 84.38 153 PHE A CA 1
ATOM 1198 C C . PHE A 1 153 ? 9.878 -6.985 -0.403 1.00 84.38 153 PHE A C 1
ATOM 1200 O O . PHE A 1 153 ? 9.406 -7.448 -1.438 1.00 84.38 153 PHE A O 1
ATOM 1207 N N . SER A 1 154 ? 10.603 -7.727 0.435 1.00 76.25 154 SER A N 1
ATOM 1208 C CA . SER A 1 154 ? 10.866 -9.154 0.220 1.00 76.25 154 SER A CA 1
ATOM 1209 C C . SER A 1 154 ? 9.594 -10.007 0.259 1.00 76.25 154 SER A C 1
ATOM 1211 O O . SER A 1 154 ? 9.512 -11.021 -0.430 1.00 76.25 154 SER A O 1
ATOM 1213 N N . LEU A 1 155 ? 8.580 -9.592 1.024 1.00 78.94 155 LEU A N 1
ATOM 1214 C CA . LEU A 1 155 ? 7.289 -10.273 1.069 1.00 78.94 155 LEU A CA 1
ATOM 1215 C C . LEU A 1 155 ? 6.433 -9.959 -0.152 1.00 78.94 155 LEU A C 1
ATOM 1217 O O . LEU A 1 155 ? 5.627 -10.796 -0.531 1.00 78.94 155 LEU A O 1
ATOM 1221 N N . VAL A 1 156 ? 6.615 -8.804 -0.796 1.00 82.88 156 VAL A N 1
ATOM 1222 C CA . VAL A 1 156 ? 5.867 -8.442 -2.011 1.00 82.88 156 VAL A CA 1
ATOM 1223 C C . VAL A 1 156 ? 6.092 -9.470 -3.121 1.00 82.88 156 VAL A C 1
ATOM 1225 O O . VAL A 1 156 ? 5.130 -9.864 -3.777 1.00 82.88 156 VAL A O 1
ATOM 1228 N N . ASP A 1 157 ? 7.331 -9.946 -3.290 1.00 81.56 157 ASP A N 1
ATOM 1229 C CA . ASP A 1 157 ? 7.652 -11.028 -4.231 1.00 81.56 157 ASP A CA 1
ATOM 1230 C C . ASP A 1 157 ? 6.853 -12.294 -3.897 1.00 81.56 157 ASP A C 1
ATOM 1232 O O . ASP A 1 157 ? 6.206 -12.867 -4.766 1.00 81.56 157 ASP A O 1
ATOM 1236 N N . VAL A 1 158 ? 6.795 -12.673 -2.617 1.00 78.31 158 VAL A N 1
ATOM 1237 C CA . VAL A 1 158 ? 6.025 -13.836 -2.143 1.00 78.31 158 VAL A CA 1
ATOM 1238 C C . VAL A 1 158 ? 4.514 -13.647 -2.331 1.00 78.31 158 VAL A C 1
ATOM 1240 O O . VAL A 1 158 ? 3.824 -14.600 -2.682 1.00 78.31 158 VAL A O 1
ATOM 1243 N N . CYS A 1 159 ? 3.987 -12.442 -2.107 1.00 78.19 159 CYS A N 1
ATOM 1244 C CA . CYS A 1 159 ? 2.557 -12.149 -2.228 1.00 78.19 159 CYS A CA 1
ATOM 1245 C C . CYS A 1 159 ? 2.079 -12.116 -3.684 1.00 78.19 159 CYS A C 1
ATOM 1247 O O . CYS A 1 159 ? 0.932 -12.469 -3.962 1.00 78.19 159 CYS A O 1
ATOM 1249 N N . LEU A 1 160 ? 2.923 -11.632 -4.601 1.00 80.81 160 LEU A N 1
ATOM 1250 C CA . LEU A 1 160 ? 2.558 -11.438 -6.006 1.00 80.81 160 LEU A CA 1
ATOM 1251 C C . LEU A 1 160 ? 2.957 -12.612 -6.898 1.00 80.81 160 LEU A C 1
ATOM 1253 O O . LEU A 1 160 ? 2.280 -12.853 -7.899 1.00 80.81 160 LEU A O 1
ATOM 1257 N N . CYS A 1 161 ? 4.032 -13.332 -6.572 1.00 77.75 161 CYS A N 1
ATOM 1258 C CA . CYS A 1 161 ? 4.406 -14.521 -7.322 1.00 77.75 161 CYS A CA 1
ATOM 1259 C C . CYS A 1 161 ? 3.474 -15.674 -6.961 1.00 77.75 161 CYS A C 1
ATOM 1261 O O . CYS A 1 161 ? 3.426 -16.134 -5.819 1.00 77.75 161 CYS A O 1
ATOM 1263 N N . GLN A 1 162 ? 2.755 -16.191 -7.954 1.00 64.06 162 GLN A N 1
ATOM 1264 C CA . GLN A 1 162 ? 2.037 -17.443 -7.768 1.00 64.06 162 GLN A CA 1
ATOM 1265 C C . GLN A 1 162 ? 3.062 -18.567 -7.568 1.00 64.06 162 GLN A C 1
ATOM 1267 O O . GLN A 1 162 ? 4.070 -18.595 -8.285 1.00 64.06 162 GLN A O 1
ATOM 1272 N N . PRO A 1 163 ? 2.841 -19.509 -6.630 1.00 52.62 163 PRO A N 1
ATOM 1273 C CA . PRO A 1 163 ? 3.687 -20.684 -6.514 1.00 52.62 163 PRO A CA 1
ATOM 1274 C C . PRO A 1 163 ? 3.479 -21.568 -7.748 1.00 52.62 163 PRO A C 1
ATOM 1276 O O . PRO A 1 163 ? 2.689 -22.509 -7.746 1.00 52.62 163 PRO A O 1
ATOM 1279 N N . ALA A 1 164 ? 4.207 -21.273 -8.822 1.00 41.84 164 ALA A N 1
ATOM 1280 C CA . ALA A 1 164 ? 4.608 -22.300 -9.764 1.00 41.84 164 ALA A CA 1
ATOM 1281 C C . ALA A 1 164 ? 5.500 -23.271 -8.978 1.00 41.84 164 ALA A C 1
ATOM 1283 O O . ALA A 1 164 ? 6.371 -22.820 -8.234 1.00 41.84 164 ALA A O 1
ATOM 1284 N N . GLY A 1 165 ? 5.205 -24.571 -9.079 1.00 38.19 165 GLY A N 1
ATOM 1285 C CA . GLY A 1 165 ? 5.796 -25.658 -8.294 1.00 38.19 165 GLY A CA 1
ATOM 1286 C C . GLY A 1 165 ? 7.239 -25.408 -7.850 1.00 38.19 165 GLY A C 1
ATOM 1287 O O . GLY A 1 165 ? 8.091 -25.022 -8.641 1.00 38.19 165 GLY A O 1
ATOM 1288 N N . SER A 1 166 ? 7.460 -25.607 -6.553 1.00 38.53 166 SER A N 1
ATOM 1289 C CA . SER A 1 166 ? 8.701 -25.405 -5.810 1.00 38.53 166 SER A CA 1
ATOM 1290 C C . SER A 1 166 ? 9.973 -25.740 -6.590 1.00 38.53 166 SER A C 1
ATOM 1292 O O . SER A 1 166 ? 10.399 -26.891 -6.623 1.00 38.53 166 SER A O 1
ATOM 1294 N N . GLU A 1 167 ? 10.648 -24.714 -7.092 1.00 34.25 167 GLU A N 1
ATOM 1295 C CA . GLU A 1 167 ? 12.084 -24.766 -7.307 1.00 34.25 167 GLU A CA 1
ATOM 1296 C C . GLU A 1 167 ? 12.657 -23.383 -7.024 1.00 34.25 167 GLU A C 1
ATOM 1298 O O . GLU A 1 167 ? 12.209 -22.357 -7.535 1.00 34.25 167 GLU A O 1
ATOM 1303 N N . VAL A 1 168 ? 13.581 -23.368 -6.071 1.00 39.44 168 VAL A N 1
ATOM 1304 C CA . VAL A 1 168 ? 14.247 -22.197 -5.517 1.00 39.44 168 VAL A CA 1
ATOM 1305 C C . VAL A 1 168 ? 14.645 -21.234 -6.643 1.00 39.44 168 VAL A C 1
ATOM 1307 O O . VAL A 1 168 ? 15.563 -21.524 -7.407 1.00 39.44 168 VAL A O 1
ATOM 1310 N N . ARG A 1 169 ? 13.983 -20.066 -6.723 1.00 46.44 169 ARG A N 1
ATOM 1311 C CA . ARG A 1 169 ? 14.383 -18.927 -7.572 1.00 46.44 169 ARG A CA 1
ATOM 1312 C C . ARG A 1 169 ? 15.695 -18.340 -7.057 1.00 46.44 169 ARG A C 1
ATOM 1314 O O . ARG A 1 169 ? 15.752 -17.263 -6.477 1.00 46.44 169 ARG A O 1
ATOM 1321 N N . ARG A 1 170 ? 16.784 -19.075 -7.241 1.00 41.03 170 ARG A N 1
ATOM 1322 C CA . ARG A 1 170 ? 18.137 -18.532 -7.221 1.00 41.03 170 ARG A CA 1
ATOM 1323 C C . ARG A 1 170 ? 18.548 -18.393 -8.670 1.00 41.03 170 ARG A C 1
ATOM 1325 O O . ARG A 1 170 ? 18.668 -19.410 -9.337 1.00 41.03 170 ARG A O 1
ATOM 1332 N N . GLN A 1 171 ? 18.829 -17.169 -9.103 1.00 43.66 171 GLN A N 1
ATOM 1333 C CA . GLN A 1 171 ? 20.145 -16.828 -9.655 1.00 43.66 171 GLN A CA 1
ATOM 1334 C C . GLN A 1 171 ? 20.177 -15.360 -10.087 1.00 43.66 171 GLN A C 1
ATOM 1336 O O . GLN A 1 171 ? 19.428 -14.912 -10.945 1.00 43.66 171 GLN A O 1
ATOM 1341 N N . THR A 1 172 ? 20.917 -14.557 -9.319 1.00 33.44 172 THR A N 1
ATOM 1342 C CA . THR A 1 172 ? 22.204 -13.969 -9.735 1.00 33.44 172 THR A CA 1
ATOM 1343 C C . THR A 1 172 ? 22.068 -13.055 -10.946 1.00 33.44 172 THR A C 1
ATOM 1345 O O . THR A 1 172 ? 22.291 -13.461 -12.085 1.00 33.44 172 THR A O 1
ATOM 1348 N N . GLY A 1 173 ? 21.781 -11.781 -10.676 1.00 32.22 173 GLY A N 1
ATOM 1349 C CA . GLY A 1 173 ? 22.062 -10.716 -11.624 1.00 32.22 173 GLY A CA 1
ATOM 1350 C C . GLY A 1 173 ? 23.562 -10.680 -11.909 1.00 32.22 173 GLY A C 1
ATOM 1351 O O . GLY A 1 173 ? 24.359 -10.314 -11.045 1.00 32.22 173 GLY A O 1
ATOM 1352 N N . ARG A 1 174 ? 23.952 -11.081 -13.120 1.00 29.92 174 ARG A N 1
ATOM 1353 C CA . ARG A 1 174 ? 25.281 -10.817 -13.664 1.00 29.92 174 ARG A CA 1
ATOM 1354 C C . ARG A 1 174 ? 25.135 -10.054 -14.974 1.00 29.92 174 ARG A C 1
ATOM 1356 O O . ARG A 1 174 ? 24.466 -10.516 -15.891 1.00 29.92 174 ARG A O 1
ATOM 1363 N N . TRP A 1 175 ? 25.851 -8.931 -15.000 1.00 28.53 175 TRP A N 1
ATOM 1364 C CA . TRP A 1 175 ? 26.290 -8.129 -16.144 1.00 28.53 175 TRP A CA 1
ATOM 1365 C C . TRP A 1 175 ? 25.395 -6.977 -16.610 1.00 28.53 175 TRP A C 1
ATOM 1367 O O . TRP A 1 175 ? 24.592 -7.095 -17.529 1.00 28.53 175 TRP A O 1
ATOM 1377 N N . GLY A 1 176 ? 25.705 -5.795 -16.074 1.00 29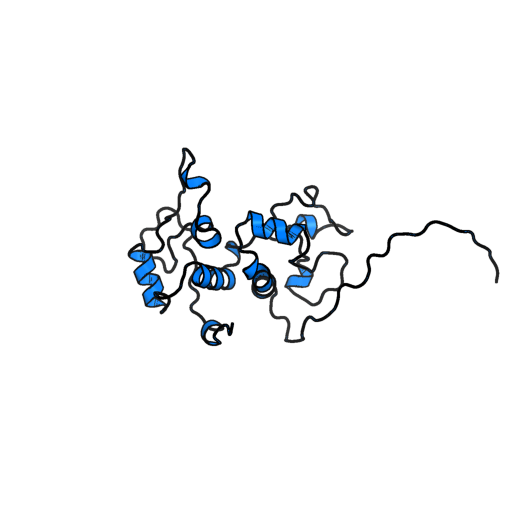.59 176 GLY A N 1
ATOM 1378 C CA . GLY A 1 176 ? 26.016 -4.664 -16.940 1.00 29.59 176 GLY A CA 1
ATOM 1379 C C . GLY A 1 176 ? 27.525 -4.639 -17.207 1.00 29.59 176 GLY A C 1
ATOM 1380 O O . GLY A 1 176 ? 28.314 -4.594 -16.266 1.00 29.59 176 GLY A O 1
ATOM 1381 N N . GLN A 1 177 ? 27.928 -4.670 -18.475 1.00 30.14 177 GLN A N 1
ATOM 1382 C CA . GLN A 1 177 ? 29.129 -3.965 -18.925 1.00 30.14 177 GLN A CA 1
ATOM 1383 C C . GLN A 1 177 ? 28.702 -2.968 -20.014 1.00 30.14 177 GLN A C 1
ATOM 1385 O O . GLN A 1 177 ? 27.800 -3.286 -20.795 1.00 30.14 177 GLN A O 1
ATOM 1390 N N . PRO A 1 178 ? 29.282 -1.756 -20.043 1.00 32.44 178 PRO A N 1
ATOM 1391 C CA . PRO A 1 178 ? 28.957 -0.741 -21.041 1.00 32.44 178 PRO A CA 1
ATOM 1392 C C . PRO A 1 178 ? 29.559 -1.095 -22.415 1.00 32.44 178 PRO A C 1
ATOM 1394 O O . PRO A 1 178 ? 30.528 -1.854 -22.480 1.00 32.44 178 PRO A O 1
ATOM 1397 N N . PRO A 1 179 ? 29.014 -0.551 -23.520 1.00 30.88 179 PRO A N 1
ATOM 1398 C CA . PRO A 1 179 ? 29.507 -0.848 -24.859 1.00 30.88 179 PRO A CA 1
ATOM 1399 C C . PRO A 1 179 ? 30.878 -0.194 -25.063 1.00 30.88 179 PRO A C 1
ATOM 1401 O O . PRO A 1 179 ? 31.003 1.028 -24.978 1.00 30.88 179 PRO A O 1
ATOM 1404 N N . THR A 1 180 ? 31.910 -0.986 -25.353 1.00 32.66 180 THR A N 1
ATOM 1405 C CA . THR A 1 180 ? 33.172 -0.457 -25.876 1.00 32.66 180 THR A CA 1
ATOM 1406 C C . THR A 1 180 ? 33.093 -0.315 -27.392 1.00 32.66 180 THR A C 1
ATOM 1408 O O . THR A 1 180 ? 32.517 -1.132 -28.110 1.00 32.66 180 THR A O 1
ATOM 1411 N N . ALA A 1 181 ? 33.633 0.805 -27.860 1.00 33.91 181 ALA A N 1
ATOM 1412 C CA . ALA A 1 181 ? 33.620 1.247 -29.238 1.00 33.91 181 ALA A CA 1
ATOM 1413 C C . ALA A 1 181 ? 34.434 0.331 -30.172 1.00 33.91 181 ALA A C 1
ATOM 1415 O O . ALA A 1 181 ? 35.517 -0.125 -29.825 1.00 33.91 181 ALA A O 1
ATOM 1416 N N . ASN A 1 182 ? 33.887 0.136 -31.376 1.00 33.84 182 ASN A N 1
ATOM 1417 C CA . ASN A 1 182 ? 34.545 0.150 -32.688 1.00 33.84 182 ASN A CA 1
ATOM 1418 C C . ASN A 1 182 ? 36.032 -0.259 -32.758 1.00 33.84 182 ASN A C 1
ATOM 1420 O O . ASN A 1 182 ? 36.886 0.515 -32.344 1.00 33.84 182 ASN A O 1
ATOM 1424 N N . THR A 1 183 ? 36.354 -1.357 -33.455 1.00 33.12 183 THR A N 1
ATOM 1425 C CA . THR A 1 183 ? 37.501 -1.415 -34.389 1.00 33.12 183 THR A CA 1
ATOM 1426 C C . THR A 1 183 ? 37.290 -2.530 -35.431 1.00 33.12 183 THR A C 1
ATOM 1428 O O . THR A 1 183 ? 37.182 -3.703 -35.101 1.00 33.12 183 THR A O 1
ATOM 1431 N N . GLN A 1 184 ? 37.173 -2.098 -36.689 1.00 32.94 184 GLN A N 1
ATOM 1432 C CA . GLN A 1 184 ? 37.595 -2.708 -37.962 1.00 32.94 184 GLN A CA 1
ATOM 1433 C C . GLN A 1 184 ? 37.693 -4.244 -38.132 1.00 32.94 184 GLN A C 1
ATOM 1435 O O . GLN A 1 184 ? 38.486 -4.948 -37.520 1.00 32.94 184 GLN A O 1
ATOM 1440 N N . ARG A 1 185 ? 36.956 -4.687 -39.162 1.00 34.12 185 ARG A N 1
ATOM 1441 C CA . ARG A 1 185 ? 37.164 -5.846 -40.056 1.00 34.12 185 ARG A CA 1
ATOM 1442 C C . ARG A 1 185 ? 38.652 -6.147 -40.358 1.00 34.12 185 ARG A C 1
ATOM 1444 O O . ARG A 1 185 ? 39.440 -5.209 -40.446 1.00 34.12 185 ARG A O 1
ATOM 1451 N N . PRO A 1 186 ? 39.001 -7.401 -40.718 1.00 32.97 186 PRO A N 1
ATOM 1452 C CA . PRO A 1 186 ? 38.863 -7.774 -42.130 1.00 32.97 186 PRO A CA 1
ATOM 1453 C C . PRO A 1 186 ? 38.319 -9.184 -42.416 1.00 32.97 186 PRO A C 1
ATOM 1455 O O . PRO A 1 186 ? 38.258 -10.072 -41.577 1.00 32.97 186 PRO A O 1
ATOM 1458 N N . LEU A 1 187 ? 37.895 -9.313 -43.675 1.00 33.12 187 LEU A N 1
ATOM 1459 C CA . LEU A 1 187 ? 37.514 -10.516 -44.413 1.00 33.12 187 LEU A CA 1
ATOM 1460 C C . LEU A 1 187 ? 38.631 -11.576 -44.408 1.00 33.12 187 LEU A C 1
ATOM 1462 O O . LEU A 1 187 ? 39.785 -11.206 -44.614 1.00 33.12 187 LEU A O 1
ATOM 1466 N N . ARG A 1 188 ? 38.279 -12.868 -44.412 1.00 30.38 188 ARG A N 1
ATOM 1467 C CA . ARG A 1 188 ? 38.330 -13.746 -45.606 1.00 30.38 188 ARG A CA 1
ATOM 1468 C C . ARG A 1 188 ? 38.176 -15.230 -45.235 1.00 30.38 188 ARG A C 1
ATOM 1470 O O . ARG A 1 188 ? 38.743 -15.668 -44.244 1.00 30.38 188 ARG A O 1
ATOM 1477 N N . CYS A 1 189 ? 37.498 -15.910 -46.166 1.00 38.00 189 CYS A N 1
ATOM 1478 C CA . CYS A 1 189 ? 37.320 -17.348 -46.394 1.00 38.00 189 CYS A CA 1
ATOM 1479 C C . CYS A 1 189 ? 36.529 -18.119 -45.336 1.00 38.00 189 CYS A C 1
ATOM 1481 O O . CYS A 1 189 ? 37.102 -18.473 -44.288 1.00 38.00 189 CYS A O 1
#

Secondary structure (DSSP, 8-state):
----GGGTT-----B---TT--S-SSSB---HHHHHHS--GGGGSTT--SS---TT-HHHHHHHHHTT-TT--HHHHHHHHHHH-GGGSPPB-HHHHSSSTTTTT-SSGGG-SSB---HHHHHS---SSS---TTSHHHHHHHHHTT--GGGHHHHHHHHS---SS-----------PPPP--------

InterPro domains:
  IPR000571 Zinc finger, CCCH-type [PS50103] (87-119)
  IPR051712 Mono-ADP-ribosyltransferase and antiviral protein [PTHR45740] (12-154)
  IPR057602 PARP12-like, CCCH zinc finger tandem [PF25261] (14-60)

Radius of gyration: 21.39 Å; chains: 1; bounding box: 62×46×67 Å

Organism: Dissostichus eleginoides (NCBI:txid100907)

pLDDT: mean 79.1, std 21.22, range [28.53, 95.62]

Sequence (189 aa):
MELDRRWWRGPRLRLCLVKDCPGACTGLHLCKNVLLTGSCPFTRTRTGCRFSHFLDSPHNAEKLTEHGLESLTRSELCTLLLQNDTWLLPQICHNYNNGGGRLGLCQEGDNCTRLHICEKYLNSVCSCIKNHDFNAPQPQKSLSDCGVPDQLFSLVDVCLCQPAGSEVRRQTGRWGQPPTANTQRPLRC